Protein AF-A0A903VQ70-F1 (afdb_monomer_lite)

Radius of gyration: 20.25 Å; chains: 1; bounding box: 46×31×60 Å

Organism: Aedes aegypti (NCBI:txid7159)

Foldseek 3Di:
DLVVLLVVLLQLLLVVLVVCLVVDDQLVVLVVLLVLLVVVLVVLVPQQFFLLLCLLVVNLVSSLVNLCVLVVNDPPPDCDPVSVVVSVVSNVCSVVPDDDFDDDDDVVLNPPSLSSSLSSLLNNCVSCVVCQQDQNHPALVGHDDPVLSVLLNCLLQVLQVVLLVVLVVCCNPPNLSVSLNVLSVLSSQLSVLSNPPNDSVSSNSSSSSSSSSVNSSSPRSSVRCRSSDDDD

Secondary structure (DSSP, 8-state):
-HHHHHHHHHHHHHHHHHHHHHHS-TTHHHHHHHHHHHHHHHHHHTSPPPHHHHHHTT-HHHHHHHHHHHHT--TTS---HHHHHHHHHHHHHHHTT---------GGGG--HHHHHHHHHHHTHHHHHHHHHSTT-S-TT-PPPHHHHHHHHHHHHHHHHHHHHHHHHHHHHH-HHHHHHHHHHHHHHHHHHHHS--SHHHHHHHHHHHHHHHHHHHHHHHHHHHHHS---

pLDDT: mean 85.65, std 13.04, range [41.41, 98.44]

Structure (mmCIF, N/CA/C/O backbone):
data_AF-A0A903VQ70-F1
#
_entry.id   AF-A0A903VQ70-F1
#
loop_
_atom_site.group_PDB
_atom_site.id
_atom_site.type_symbol
_atom_site.label_atom_id
_atom_site.label_alt_id
_atom_site.label_comp_id
_atom_site.label_asym_id
_atom_site.label_entity_id
_atom_site.label_seq_id
_atom_site.pdbx_PDB_ins_code
_atom_site.Cartn_x
_atom_site.Cartn_y
_atom_site.Cartn_z
_atom_site.occupancy
_atom_site.B_iso_or_equiv
_atom_site.auth_seq_id
_atom_site.auth_comp_id
_atom_site.auth_asym_id
_atom_site.auth_atom_id
_atom_site.pdbx_PDB_model_num
ATOM 1 N N . MET A 1 1 ? 5.655 1.058 19.837 1.00 58.25 1 MET A N 1
ATOM 2 C CA . MET A 1 1 ? 5.869 -0.236 19.132 1.00 58.25 1 MET A CA 1
ATOM 3 C C . MET A 1 1 ? 5.000 -0.402 17.881 1.00 58.25 1 MET A C 1
ATOM 5 O O . MET A 1 1 ? 5.415 -1.127 16.989 1.00 58.25 1 MET A O 1
ATOM 9 N N . LEU A 1 2 ? 3.850 0.278 17.759 1.00 61.97 2 LEU A N 1
ATOM 10 C CA . LEU A 1 2 ? 2.964 0.186 16.586 1.00 61.97 2 LEU A CA 1
ATOM 11 C C . LEU A 1 2 ? 3.649 0.500 15.246 1.00 61.97 2 LEU A C 1
ATOM 13 O O . LEU A 1 2 ? 3.612 -0.301 14.316 1.00 61.97 2 LEU A O 1
ATOM 17 N N . GLY A 1 3 ? 4.352 1.637 15.182 1.00 66.62 3 GLY A N 1
ATOM 18 C CA . GLY A 1 3 ? 5.128 2.014 13.999 1.00 66.62 3 GLY A CA 1
ATOM 19 C C . GLY A 1 3 ? 6.223 0.996 13.663 1.00 66.62 3 GLY A C 1
ATOM 20 O O . GLY A 1 3 ? 6.536 0.790 12.497 1.00 66.62 3 GLY A O 1
ATOM 21 N N . SER A 1 4 ? 6.754 0.284 14.662 1.00 77.69 4 SER A N 1
ATOM 22 C CA . SER A 1 4 ? 7.770 -0.751 14.456 1.00 77.69 4 SER A CA 1
ATOM 23 C C . SER A 1 4 ? 7.212 -1.972 13.721 1.00 77.69 4 SER A C 1
ATOM 25 O O . SER A 1 4 ? 7.920 -2.534 12.897 1.00 77.69 4 SER A O 1
ATOM 27 N N . VAL A 1 5 ? 5.952 -2.366 13.947 1.00 77.81 5 VAL A N 1
ATOM 28 C CA . VAL A 1 5 ? 5.324 -3.507 13.243 1.00 77.81 5 VAL A CA 1
ATOM 29 C C . VAL A 1 5 ? 5.130 -3.207 11.761 1.00 77.81 5 VAL A C 1
ATOM 31 O O . VAL A 1 5 ? 5.430 -4.050 10.913 1.00 77.81 5 VAL A O 1
ATOM 34 N N . LEU A 1 6 ? 4.693 -1.986 11.445 1.00 83.56 6 LEU A N 1
ATOM 35 C CA . LEU A 1 6 ? 4.646 -1.484 10.074 1.00 83.56 6 LEU A CA 1
ATOM 36 C C . LEU A 1 6 ? 6.031 -1.568 9.422 1.00 83.56 6 LEU A C 1
ATOM 38 O O . LEU A 1 6 ? 6.172 -2.148 8.347 1.00 83.56 6 LEU A O 1
ATOM 42 N N . VAL A 1 7 ? 7.056 -1.043 10.095 1.00 86.62 7 VAL A N 1
ATOM 43 C CA . VAL A 1 7 ? 8.430 -1.016 9.578 1.00 86.62 7 VAL A CA 1
ATOM 44 C C . VAL A 1 7 ? 9.009 -2.425 9.416 1.00 86.62 7 VAL A C 1
ATOM 46 O O . VAL A 1 7 ? 9.661 -2.694 8.410 1.00 86.62 7 VAL A O 1
A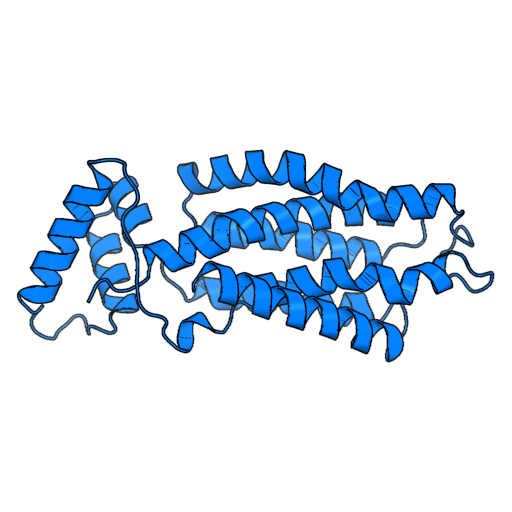TOM 49 N N . ILE A 1 8 ? 8.760 -3.347 10.348 1.00 89.50 8 ILE A N 1
ATOM 50 C CA . ILE A 1 8 ? 9.204 -4.745 10.236 1.00 89.50 8 ILE A CA 1
ATOM 51 C C . ILE A 1 8 ? 8.528 -5.414 9.038 1.00 89.50 8 ILE A C 1
ATOM 53 O O . ILE A 1 8 ? 9.220 -5.964 8.186 1.00 89.50 8 ILE A O 1
ATOM 57 N N . SER A 1 9 ? 7.199 -5.313 8.929 1.00 89.19 9 SER A N 1
ATOM 58 C CA . SER A 1 9 ? 6.435 -5.909 7.821 1.00 89.19 9 SER A CA 1
ATOM 59 C C . SER A 1 9 ? 6.896 -5.367 6.467 1.00 89.19 9 SER A C 1
ATOM 61 O O . SER A 1 9 ? 7.066 -6.124 5.513 1.00 89.19 9 SER A O 1
ATOM 63 N N . LEU A 1 10 ? 7.167 -4.061 6.402 1.00 91.75 10 LEU A N 1
ATOM 64 C CA . LEU A 1 10 ? 7.702 -3.404 5.217 1.00 91.75 10 LEU A CA 1
ATOM 65 C C . LEU A 1 10 ? 9.094 -3.932 4.852 1.00 91.75 10 LEU A C 1
ATOM 67 O O . LEU A 1 10 ? 9.323 -4.277 3.698 1.00 91.75 10 LEU A O 1
ATOM 71 N N . ASN A 1 11 ? 10.015 -4.024 5.814 1.00 93.44 11 ASN A N 1
ATOM 72 C CA . ASN A 1 11 ? 11.371 -4.520 5.566 1.00 93.44 11 ASN A CA 1
ATOM 73 C C . ASN A 1 11 ? 11.383 -5.996 5.155 1.00 93.44 11 ASN A C 1
ATOM 75 O O . ASN A 1 11 ? 12.137 -6.372 4.261 1.00 93.44 11 ASN A O 1
ATOM 79 N N . VAL A 1 12 ? 10.512 -6.820 5.745 1.00 93.69 12 VAL A N 1
ATOM 80 C CA . VAL A 1 12 ? 10.297 -8.204 5.300 1.00 93.69 12 VAL A CA 1
ATOM 81 C C . VAL A 1 12 ? 9.803 -8.226 3.853 1.00 93.69 12 VAL A C 1
ATOM 83 O O . VAL A 1 12 ? 10.320 -8.990 3.043 1.00 93.69 12 VAL A O 1
ATOM 86 N N . GLY A 1 13 ? 8.862 -7.350 3.494 1.00 94.00 13 GLY A N 1
ATOM 87 C CA . GLY A 1 13 ? 8.408 -7.188 2.114 1.00 94.00 13 GLY A CA 1
ATOM 88 C C . GLY A 1 13 ? 9.526 -6.763 1.158 1.00 94.00 13 GLY A C 1
ATOM 89 O O . GLY A 1 13 ? 9.668 -7.335 0.082 1.00 94.00 13 GLY A O 1
ATOM 90 N N . ILE A 1 14 ? 10.357 -5.796 1.551 1.00 95.62 14 ILE A N 1
ATOM 91 C CA . ILE A 1 14 ? 11.514 -5.351 0.760 1.00 95.62 14 ILE A CA 1
ATOM 92 C C . ILE A 1 14 ? 12.462 -6.528 0.517 1.00 95.62 14 ILE A C 1
ATOM 94 O O . ILE A 1 14 ? 12.818 -6.794 -0.630 1.00 95.62 14 ILE A O 1
ATOM 98 N N . LEU A 1 15 ? 12.807 -7.273 1.572 1.00 95.00 15 LEU A N 1
ATOM 99 C CA . LEU A 1 15 ? 13.642 -8.469 1.482 1.00 95.00 15 LEU A CA 1
ATOM 100 C C . LEU A 1 15 ? 13.034 -9.522 0.545 1.00 95.00 15 LEU A C 1
ATOM 102 O O . LEU A 1 15 ? 13.743 -10.072 -0.293 1.00 95.00 15 LEU A O 1
ATOM 106 N N . LEU A 1 16 ? 11.724 -9.770 0.629 1.00 93.69 16 LEU A N 1
ATOM 107 C CA . LEU A 1 16 ? 11.025 -10.663 -0.300 1.00 93.69 16 LEU A CA 1
ATOM 108 C C . LEU A 1 16 ? 11.120 -10.169 -1.749 1.00 93.69 16 LEU A C 1
ATOM 110 O O . LEU A 1 16 ? 11.334 -10.980 -2.647 1.00 93.69 16 LEU A O 1
ATOM 114 N N . GLY A 1 17 ? 11.023 -8.857 -1.979 1.00 93.06 17 GLY A N 1
ATOM 115 C CA . GLY A 1 17 ? 11.229 -8.247 -3.294 1.00 93.06 17 GLY A CA 1
ATOM 116 C C . GLY A 1 17 ? 12.621 -8.538 -3.865 1.00 93.06 17 GLY A C 1
ATOM 117 O O . GLY A 1 17 ? 12.734 -8.922 -5.028 1.00 93.06 17 GLY A O 1
ATOM 118 N N . PHE A 1 18 ? 13.666 -8.446 -3.037 1.00 93.19 18 PHE A N 1
ATOM 119 C CA . PHE A 1 18 ? 15.032 -8.821 -3.422 1.00 93.19 18 PHE A CA 1
ATOM 120 C C . PHE A 1 18 ? 15.160 -10.309 -3.750 1.00 93.19 18 PHE A C 1
ATOM 122 O O . PHE A 1 18 ? 15.669 -10.669 -4.810 1.00 93.19 18 PHE A O 1
ATOM 129 N N . VAL A 1 19 ? 14.686 -11.176 -2.852 1.00 94.25 19 VAL A N 1
ATOM 130 C CA . VAL A 1 19 ? 14.799 -12.634 -3.005 1.00 94.25 19 VAL A CA 1
ATOM 131 C C . VAL A 1 19 ? 14.08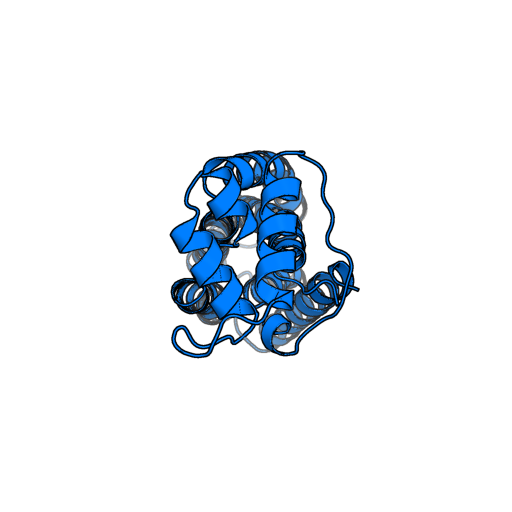0 -13.101 -4.265 1.00 94.25 19 VAL A C 1
ATOM 133 O O . VAL A 1 19 ? 14.637 -13.871 -5.047 1.00 94.25 19 VAL A O 1
ATOM 136 N N . LEU A 1 20 ? 12.860 -12.618 -4.492 1.00 92.56 20 LEU A N 1
ATOM 137 C CA . LEU A 1 20 ? 12.058 -13.020 -5.642 1.00 92.56 20 LEU A CA 1
ATOM 138 C C . LEU A 1 20 ? 12.570 -12.400 -6.936 1.00 92.56 20 LEU A C 1
ATOM 140 O O . LEU A 1 20 ? 12.571 -13.087 -7.949 1.00 92.56 20 LEU A O 1
ATOM 144 N N . GLY A 1 21 ? 13.081 -11.167 -6.903 1.00 89.75 21 GLY A N 1
ATOM 145 C CA . GLY A 1 21 ? 13.726 -10.562 -8.066 1.00 89.75 21 GLY A CA 1
ATOM 146 C C . GLY A 1 21 ? 15.021 -11.261 -8.485 1.00 89.75 21 GLY A C 1
ATOM 147 O O . GLY A 1 21 ? 15.326 -11.315 -9.669 1.00 89.75 21 GLY A O 1
ATOM 148 N N . ASN A 1 22 ? 15.754 -11.846 -7.536 1.00 90.81 22 ASN A N 1
ATOM 149 C CA . ASN A 1 22 ? 16.932 -12.661 -7.836 1.00 90.81 22 ASN A CA 1
ATOM 150 C C . ASN A 1 22 ? 16.577 -14.083 -8.304 1.00 90.81 22 ASN A C 1
ATOM 152 O O . ASN A 1 22 ? 17.321 -14.687 -9.070 1.00 90.81 22 ASN A O 1
ATOM 156 N N . SER A 1 23 ? 15.471 -14.642 -7.807 1.00 90.62 23 SER A N 1
ATOM 157 C CA . SER A 1 23 ? 15.130 -16.057 -8.025 1.00 90.62 23 SER A CA 1
ATOM 158 C C . SER A 1 23 ? 14.175 -16.290 -9.198 1.00 90.62 23 SER A C 1
ATOM 160 O O . SER A 1 23 ? 14.086 -17.411 -9.692 1.00 90.62 23 SER A O 1
ATOM 162 N N . LEU A 1 24 ? 13.428 -15.268 -9.623 1.00 93.25 24 LEU A N 1
ATOM 163 C CA . LEU A 1 24 ? 12.389 -15.365 -10.648 1.00 93.25 24 LEU A CA 1
ATOM 164 C C . LEU A 1 24 ? 12.646 -14.394 -11.803 1.00 93.25 24 LEU A C 1
ATOM 166 O O . LEU A 1 24 ? 13.301 -13.367 -11.655 1.00 93.25 24 LEU A O 1
ATOM 170 N N . SER A 1 25 ? 12.067 -14.709 -12.962 1.00 92.00 25 SER A N 1
ATOM 171 C CA . SER A 1 25 ? 12.110 -13.834 -14.135 1.00 92.00 25 SER A CA 1
ATOM 172 C C . SER A 1 25 ? 11.296 -12.551 -13.928 1.00 92.00 25 SER A C 1
ATOM 174 O O . SER A 1 25 ? 10.313 -12.536 -13.178 1.00 92.00 25 SER A O 1
ATOM 176 N N . TYR A 1 26 ? 11.667 -11.499 -14.665 1.00 91.81 26 TYR A N 1
ATOM 177 C CA . TYR A 1 26 ? 11.039 -10.175 -14.631 1.00 91.81 26 TYR A CA 1
ATOM 178 C C . TYR A 1 26 ? 9.512 -10.228 -14.741 1.00 91.81 26 TYR A C 1
ATOM 180 O O . TYR A 1 26 ? 8.826 -9.617 -13.929 1.00 91.81 26 TYR A O 1
ATOM 188 N N . PHE A 1 27 ? 8.972 -11.005 -15.686 1.00 90.81 27 PHE A N 1
ATOM 189 C CA . PHE A 1 27 ? 7.524 -11.110 -15.906 1.00 90.81 27 PHE A CA 1
ATOM 190 C C . PHE A 1 27 ? 6.808 -12.034 -14.912 1.00 90.81 27 PHE A C 1
ATOM 1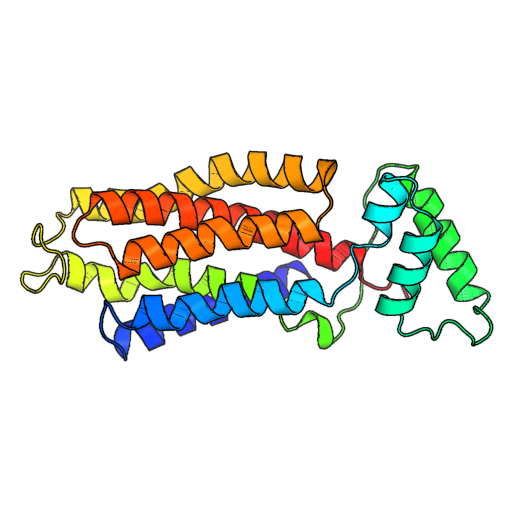92 O O . PHE A 1 27 ? 5.597 -11.936 -14.736 1.00 90.81 27 PHE A O 1
ATOM 199 N N . THR A 1 28 ? 7.531 -12.919 -14.222 1.00 92.56 28 THR A N 1
ATOM 200 C CA . THR A 1 28 ? 6.937 -13.842 -13.242 1.00 92.56 28 THR A CA 1
ATOM 201 C C . THR A 1 28 ? 6.697 -13.161 -11.897 1.00 92.56 28 THR A C 1
ATOM 203 O O . THR A 1 28 ? 5.653 -13.373 -11.280 1.00 92.56 28 THR A O 1
ATOM 206 N N . VAL A 1 29 ? 7.629 -12.314 -11.447 1.00 93.75 29 VAL A N 1
ATOM 207 C CA . VAL A 1 29 ? 7.511 -11.579 -10.176 1.00 93.75 29 VAL A CA 1
ATOM 208 C C . VAL A 1 29 ? 6.199 -10.797 -10.035 1.00 93.75 29 VAL A C 1
ATOM 210 O O . VAL A 1 29 ? 5.524 -11.000 -9.025 1.00 93.75 29 VAL A O 1
ATOM 213 N N . PRO A 1 30 ? 5.780 -9.942 -10.989 1.00 93.38 30 PRO A N 1
ATOM 214 C CA . PRO A 1 30 ? 4.560 -9.159 -10.829 1.00 93.38 30 PRO A CA 1
ATOM 215 C C . PRO A 1 30 ? 3.302 -10.035 -10.755 1.00 93.38 30 PRO A C 1
ATOM 217 O O . PRO A 1 30 ? 2.395 -9.717 -9.992 1.00 93.38 30 PRO A O 1
ATOM 220 N N . ILE A 1 31 ? 3.263 -11.174 -11.458 1.00 92.62 31 ILE A N 1
ATOM 221 C CA . ILE A 1 31 ? 2.136 -12.121 -11.401 1.00 92.62 31 ILE A CA 1
ATOM 222 C C . ILE A 1 31 ? 2.013 -12.730 -10.001 1.00 92.62 31 ILE A C 1
ATOM 224 O O . ILE A 1 31 ? 0.922 -12.770 -9.434 1.00 92.62 31 ILE A O 1
ATOM 228 N N . VAL A 1 32 ? 3.134 -13.161 -9.416 1.00 92.94 32 VAL A N 1
ATOM 229 C CA . VAL A 1 32 ? 3.165 -13.688 -8.043 1.00 92.94 32 VAL A CA 1
ATOM 230 C C . VAL A 1 32 ? 2.762 -12.603 -7.042 1.00 92.94 32 VAL A C 1
ATOM 232 O O . VAL A 1 32 ? 2.005 -12.861 -6.108 1.00 92.94 32 VAL A O 1
ATOM 235 N N . MET A 1 33 ? 3.225 -11.373 -7.252 1.00 92.31 33 MET A N 1
ATOM 236 C CA . MET A 1 33 ? 2.991 -10.265 -6.329 1.00 92.31 33 MET A CA 1
ATOM 237 C C . MET A 1 33 ? 1.577 -9.699 -6.364 1.00 92.31 33 MET A C 1
ATOM 239 O O . MET A 1 33 ? 1.116 -9.198 -5.339 1.00 92.31 33 MET A O 1
ATOM 243 N N . LEU A 1 34 ? 0.848 -9.837 -7.475 1.00 92.44 34 LEU A N 1
ATOM 244 C CA . LEU A 1 34 ? -0.575 -9.483 -7.546 1.00 92.44 34 LEU A CA 1
ATOM 245 C C . LEU A 1 34 ? -1.419 -10.240 -6.512 1.00 92.44 34 LEU A C 1
ATOM 247 O O . LEU A 1 34 ? -2.432 -9.717 -6.049 1.00 92.44 34 LEU A O 1
ATOM 251 N N . VAL A 1 35 ? -0.991 -11.435 -6.097 1.00 91.75 35 VAL A N 1
ATOM 252 C CA . VAL A 1 35 ? -1.701 -12.237 -5.093 1.00 91.75 35 VAL A CA 1
ATOM 253 C C . VAL A 1 35 ? -1.741 -11.529 -3.735 1.00 91.75 35 VAL A C 1
ATOM 255 O O . VAL A 1 35 ? -2.768 -11.573 -3.062 1.00 91.75 35 VAL A O 1
ATOM 258 N N . ALA A 1 36 ? -0.674 -10.836 -3.325 1.00 89.75 36 ALA A N 1
ATOM 259 C CA . ALA A 1 36 ? -0.585 -10.274 -1.976 1.00 89.75 36 ALA A CA 1
ATOM 260 C C . ALA A 1 36 ? -1.604 -9.140 -1.708 1.00 89.75 36 ALA A C 1
ATOM 262 O O . ALA A 1 36 ? -2.318 -9.224 -0.703 1.00 89.75 36 ALA A O 1
ATOM 263 N N . PRO A 1 37 ? -1.777 -8.123 -2.581 1.00 90.31 37 PRO A N 1
ATOM 264 C CA . PRO A 1 37 ? -2.830 -7.125 -2.401 1.00 90.31 37 PRO A CA 1
ATOM 265 C C . PRO A 1 37 ? -4.245 -7.711 -2.525 1.00 90.31 37 PRO A C 1
ATOM 267 O O . PRO A 1 37 ? -5.146 -7.251 -1.827 1.00 90.31 37 PRO A O 1
ATOM 270 N N . ILE A 1 38 ? -4.457 -8.742 -3.356 1.00 91.38 38 ILE A N 1
ATOM 271 C CA . ILE A 1 38 ? -5.758 -9.431 -3.456 1.00 91.38 38 ILE A CA 1
ATOM 272 C C . ILE A 1 38 ? -6.084 -10.139 -2.140 1.00 91.38 38 ILE A C 1
ATOM 274 O O . ILE A 1 38 ? -7.172 -9.953 -1.599 1.00 91.38 38 ILE A O 1
ATOM 278 N N . LEU A 1 39 ? -5.136 -10.905 -1.593 1.00 90.44 39 LEU A N 1
ATOM 279 C CA . LEU A 1 39 ? -5.290 -11.560 -0.293 1.00 90.44 39 LEU A CA 1
ATOM 280 C C . LEU A 1 39 ? -5.575 -10.546 0.812 1.00 90.44 39 LEU A C 1
ATOM 282 O O . LEU A 1 39 ? -6.426 -10.800 1.661 1.00 90.44 39 LEU A O 1
ATOM 286 N N . PHE A 1 40 ? -4.923 -9.382 0.776 1.00 89.69 40 PHE A N 1
ATOM 287 C CA . PHE A 1 40 ? -5.235 -8.303 1.703 1.00 89.69 40 PHE A CA 1
ATOM 288 C C . PHE A 1 40 ? -6.694 -7.844 1.574 1.00 89.69 40 PHE A C 1
ATOM 290 O O . PHE A 1 40 ? -7.405 -7.852 2.575 1.00 89.69 40 PHE A O 1
ATOM 297 N N . VAL A 1 41 ? -7.168 -7.509 0.370 1.00 88.75 41 VAL A N 1
ATOM 298 C CA . VAL A 1 41 ? -8.562 -7.074 0.152 1.00 88.75 41 VAL A CA 1
ATOM 299 C C . VAL A 1 41 ? -9.562 -8.141 0.606 1.00 88.75 41 VAL A C 1
ATOM 301 O O . VAL A 1 41 ? -10.550 -7.823 1.263 1.00 88.75 41 VAL A O 1
ATOM 304 N N . VAL A 1 42 ? -9.294 -9.416 0.317 1.00 87.38 42 VAL A N 1
ATOM 305 C CA . VAL A 1 42 ? -10.142 -10.525 0.775 1.00 87.38 42 VAL A CA 1
ATOM 306 C C . VAL A 1 42 ? -10.136 -10.615 2.300 1.00 87.38 42 VAL A C 1
ATOM 308 O O . VAL A 1 42 ? -11.196 -10.738 2.906 1.00 87.38 42 VAL A O 1
ATOM 311 N N . SER A 1 43 ? -8.969 -10.502 2.940 1.00 84.12 43 SER A N 1
ATOM 312 C CA . SER A 1 43 ? -8.854 -10.553 4.401 1.00 84.12 43 SER A CA 1
ATOM 313 C C . SER A 1 43 ? -9.598 -9.402 5.089 1.00 84.12 43 SER A C 1
ATOM 315 O O . SER A 1 43 ? -10.316 -9.624 6.065 1.00 84.12 43 SER A O 1
ATOM 317 N N . THR A 1 44 ? -9.520 -8.182 4.550 1.00 81.50 44 THR A N 1
ATOM 318 C CA . THR A 1 44 ? -10.197 -7.013 5.122 1.00 81.50 44 THR A CA 1
ATOM 319 C C . THR A 1 44 ? -11.709 -7.056 4.941 1.00 81.50 44 THR A C 1
ATOM 321 O O . THR A 1 44 ? -12.422 -6.483 5.765 1.00 81.50 44 THR A O 1
ATOM 324 N N . CYS A 1 45 ? -12.245 -7.765 3.941 1.00 81.38 45 CYS A N 1
ATOM 325 C CA . CYS A 1 45 ? -13.690 -7.989 3.827 1.00 81.38 45 CYS A CA 1
ATOM 326 C C . CYS A 1 45 ? -14.291 -8.623 5.093 1.00 81.38 45 CYS A C 1
ATOM 328 O O . CYS A 1 45 ? -15.413 -8.262 5.450 1.00 81.38 45 CYS A O 1
ATOM 330 N N . PHE A 1 46 ? -13.540 -9.470 5.805 1.00 79.38 46 PHE A N 1
ATOM 331 C CA . PHE A 1 46 ? -13.984 -10.136 7.037 1.00 79.38 46 PHE A CA 1
ATOM 332 C C . PHE A 1 46 ? -13.817 -9.294 8.312 1.00 79.38 46 PHE A C 1
ATOM 334 O O . PHE A 1 46 ? -14.398 -9.634 9.339 1.00 79.38 46 PHE A O 1
ATOM 341 N N . LEU A 1 47 ? -13.054 -8.198 8.267 1.00 80.38 47 LEU A N 1
ATOM 342 C CA . LEU A 1 47 ? -12.822 -7.330 9.426 1.00 80.38 47 LEU A CA 1
ATOM 343 C C . LEU A 1 47 ? -13.875 -6.212 9.497 1.00 80.38 47 LEU A C 1
ATOM 345 O O . LEU A 1 47 ? -14.159 -5.592 8.471 1.00 80.38 47 LEU A O 1
ATOM 349 N N . PRO A 1 48 ? -14.470 -5.901 10.660 1.00 79.44 48 PRO A N 1
ATOM 350 C CA . PRO A 1 48 ? -15.346 -4.740 10.792 1.00 79.44 48 PRO A CA 1
ATOM 351 C C . PRO A 1 48 ? -14.545 -3.427 10.731 1.00 79.44 48 PRO A C 1
ATOM 353 O O . PRO A 1 48 ? -13.355 -3.394 11.022 1.00 79.44 48 PRO A O 1
ATOM 356 N N . GLU A 1 49 ? -15.189 -2.331 10.331 1.00 84.44 49 GLU A N 1
ATOM 357 C CA . GLU A 1 49 ? -14.579 -0.990 10.411 1.00 84.44 49 GLU A CA 1
ATOM 358 C C . GLU A 1 49 ? -14.298 -0.612 11.872 1.00 84.44 49 GLU A C 1
ATOM 360 O O . GLU A 1 49 ? -15.016 -1.072 12.752 1.00 84.44 49 GLU A O 1
ATOM 365 N N . THR A 1 50 ? -13.301 0.235 12.141 1.00 84.81 50 THR A N 1
ATOM 366 C CA . THR A 1 50 ? -12.935 0.587 13.522 1.00 84.81 50 THR A CA 1
ATOM 367 C C . THR A 1 50 ? -14.119 1.200 14.290 1.00 84.81 50 THR A C 1
ATOM 369 O O . THR A 1 50 ? -14.909 1.977 13.729 1.00 84.81 50 THR A O 1
ATOM 372 N N . PRO A 1 51 ? -14.272 0.889 15.592 1.00 84.44 51 PRO A N 1
ATOM 373 C CA . PRO A 1 51 ? -15.407 1.376 16.371 1.00 84.44 51 PRO A CA 1
ATOM 374 C C . PRO A 1 51 ? -15.394 2.910 16.480 1.00 84.44 51 PRO A C 1
ATOM 376 O O . PRO A 1 51 ? -16.449 3.541 16.420 1.00 84.44 51 PRO A O 1
ATOM 379 N N . TYR A 1 52 ? -14.207 3.525 16.515 1.00 84.06 52 TYR A N 1
ATOM 380 C CA . TYR A 1 52 ? -14.041 4.977 16.474 1.00 84.06 52 TYR A CA 1
ATOM 381 C C . TYR A 1 52 ? -14.614 5.605 15.188 1.00 84.06 52 TYR A C 1
ATOM 383 O O . TYR A 1 52 ? -15.390 6.561 15.263 1.00 84.06 52 TYR A O 1
ATOM 391 N N . CYS A 1 53 ? -14.307 5.052 14.003 1.00 82.38 53 CYS A N 1
ATOM 392 C CA . CYS A 1 53 ? -14.891 5.523 12.737 1.00 82.38 53 CYS A CA 1
ATOM 393 C C . CYS A 1 53 ? -16.418 5.471 12.759 1.00 82.38 53 CYS A C 1
ATOM 395 O O . CYS A 1 53 ? -17.092 6.398 12.307 1.00 82.38 53 CYS A O 1
ATOM 397 N N . LEU A 1 54 ? -16.968 4.369 13.269 1.00 86.56 54 LEU A N 1
ATOM 398 C CA . LEU A 1 54 ? -18.407 4.145 13.314 1.00 86.56 54 LEU A CA 1
ATOM 399 C C . LEU A 1 54 ? -19.098 5.132 14.263 1.00 86.56 54 LEU A C 1
ATOM 401 O O . LEU A 1 54 ? -20.163 5.648 13.919 1.00 86.56 54 LEU A O 1
ATOM 405 N N . LEU A 1 55 ? -18.475 5.470 15.396 1.00 87.50 55 LEU A N 1
ATOM 406 C CA . LEU A 1 55 ? -18.958 6.521 16.295 1.00 87.50 55 LEU A CA 1
ATOM 407 C C . LEU A 1 55 ? -18.929 7.907 15.642 1.00 87.50 55 LEU A C 1
ATOM 409 O O . LEU A 1 55 ? -19.931 8.618 15.708 1.00 87.50 55 LEU A O 1
ATOM 413 N N . LYS A 1 56 ? -17.843 8.265 14.940 1.00 83.44 56 LYS A N 1
ATOM 414 C CA . LYS A 1 56 ? -17.742 9.531 14.182 1.00 83.44 56 LYS A CA 1
ATOM 415 C C . LYS A 1 56 ? -18.830 9.642 13.103 1.00 83.44 56 LYS A C 1
ATOM 417 O O . LYS A 1 56 ? -19.298 10.734 12.799 1.00 83.44 56 LYS A O 1
ATOM 422 N N . GLN A 1 57 ? -19.276 8.508 12.560 1.00 85.94 57 GLN A N 1
ATOM 423 C CA . GLN A 1 57 ? -20.391 8.409 11.609 1.00 85.94 57 GLN A CA 1
ATOM 424 C C . GLN A 1 57 ? -21.778 8.291 12.274 1.00 85.94 57 GLN A C 1
ATOM 426 O O . GLN A 1 57 ? -22.763 8.037 11.580 1.00 85.94 57 GLN A O 1
ATOM 431 N N . ASN A 1 58 ? -21.877 8.446 13.598 1.00 85.56 58 ASN A N 1
ATOM 432 C CA . ASN A 1 58 ? -23.106 8.309 14.388 1.00 85.56 58 ASN A CA 1
ATOM 433 C C . ASN A 1 58 ? -23.781 6.918 14.284 1.00 85.56 58 ASN A C 1
ATOM 435 O O . ASN A 1 58 ? -24.996 6.781 14.418 1.00 85.56 58 ASN A O 1
ATOM 439 N N . ARG A 1 59 ? -22.999 5.858 14.032 1.00 88.06 59 ARG A N 1
ATOM 440 C CA . ARG A 1 59 ? -23.456 4.460 13.902 1.00 88.06 59 ARG A CA 1
ATOM 441 C C . ARG A 1 59 ? -23.169 3.667 15.180 1.00 88.06 59 ARG A C 1
ATOM 443 O O . ARG A 1 59 ? -22.353 2.747 15.175 1.00 88.06 59 ARG A O 1
ATOM 450 N N . ILE A 1 60 ? -23.850 4.026 16.267 1.00 88.56 60 ILE A N 1
ATOM 451 C CA . ILE A 1 60 ? -23.553 3.543 17.629 1.00 88.56 60 ILE A CA 1
ATOM 452 C C . ILE A 1 60 ? -23.629 2.013 17.756 1.00 88.56 60 ILE A C 1
ATOM 454 O O . ILE A 1 60 ? -22.688 1.400 18.246 1.00 88.56 60 ILE A O 1
ATOM 458 N N . GLU A 1 61 ? -24.698 1.382 17.264 1.00 88.62 61 GLU A N 1
ATOM 459 C CA . GLU A 1 61 ? -24.875 -0.078 17.372 1.00 88.62 61 GLU A CA 1
ATOM 460 C C . GLU A 1 61 ? -23.765 -0.856 16.652 1.00 88.62 61 GLU A C 1
ATOM 462 O O . GLU A 1 61 ? -23.223 -1.827 17.174 1.00 88.62 61 GLU A O 1
ATOM 467 N N . LYS A 1 62 ? -23.371 -0.399 15.456 1.00 87.44 62 LYS A N 1
ATOM 468 C CA . LYS A 1 62 ? -22.280 -1.023 14.695 1.00 87.44 62 LYS A CA 1
ATOM 469 C C . LYS A 1 62 ? -20.931 -0.812 15.370 1.00 87.44 62 LYS A C 1
ATOM 471 O O . LYS A 1 62 ? -20.098 -1.711 15.320 1.00 87.44 62 LYS A O 1
ATOM 476 N N . ALA A 1 63 ? -20.713 0.357 15.975 1.00 86.56 63 ALA A N 1
ATOM 477 C CA . ALA A 1 63 ? -19.500 0.629 16.735 1.00 86.56 63 ALA A CA 1
ATOM 478 C C . ALA A 1 63 ? -19.372 -0.324 17.928 1.00 86.56 63 ALA A C 1
ATOM 480 O O . ALA A 1 63 ? -18.299 -0.878 18.149 1.00 86.56 63 ALA A O 1
ATOM 481 N N . GLU A 1 64 ? -20.471 -0.564 18.646 1.00 87.31 64 GLU A N 1
ATOM 482 C CA . GLU A 1 64 ? -20.494 -1.506 19.763 1.00 87.31 64 GLU A CA 1
ATOM 483 C C . GLU A 1 64 ? -20.177 -2.931 19.291 1.00 87.31 64 GLU A C 1
ATOM 485 O O . GLU A 1 64 ? -19.253 -3.549 19.813 1.00 87.31 64 GLU A O 1
ATOM 490 N N . LEU A 1 65 ? -20.855 -3.420 18.245 1.00 85.50 65 LEU A N 1
ATOM 491 C CA . LEU A 1 65 ? -20.587 -4.742 17.659 1.00 85.50 65 LEU A CA 1
ATOM 492 C C . LEU A 1 65 ? -19.143 -4.885 17.165 1.00 85.50 65 LEU A C 1
ATOM 494 O O . LEU A 1 65 ? -18.526 -5.935 17.337 1.00 85.50 65 LEU A O 1
ATOM 498 N N . SER A 1 66 ? -18.590 -3.833 16.560 1.00 85.19 66 SER A N 1
ATOM 499 C CA . SER A 1 66 ? -17.196 -3.841 16.132 1.00 85.19 66 SER A CA 1
ATOM 500 C C . SER A 1 66 ? -16.237 -3.917 17.313 1.00 85.19 66 SER A C 1
ATOM 502 O O . SER A 1 66 ? -15.252 -4.647 17.229 1.00 85.19 66 SER A O 1
ATOM 504 N N . LEU A 1 67 ? -16.489 -3.172 18.393 1.00 83.69 67 LEU A N 1
ATOM 505 C CA . LEU A 1 67 ? -15.661 -3.242 19.592 1.00 83.69 67 LEU A CA 1
ATOM 506 C C . LEU A 1 67 ? -15.746 -4.645 20.203 1.00 83.69 67 LEU A C 1
ATOM 508 O O . LEU A 1 67 ? -14.718 -5.239 20.502 1.00 83.69 67 LEU A O 1
ATOM 512 N N . MET A 1 68 ? -16.946 -5.226 20.286 1.00 81.31 68 MET A N 1
ATOM 513 C CA . MET A 1 68 ? -17.143 -6.605 20.751 1.00 81.31 68 MET A CA 1
ATOM 514 C C . MET A 1 68 ? -16.334 -7.612 19.926 1.00 81.31 68 MET A C 1
ATOM 516 O O . MET A 1 68 ? -15.664 -8.464 20.503 1.00 81.31 68 MET A O 1
ATOM 520 N N . PHE A 1 69 ? -16.319 -7.475 18.595 1.00 83.19 69 PHE A N 1
ATOM 521 C CA . PHE A 1 69 ? -15.501 -8.313 17.714 1.00 83.19 69 PHE A CA 1
ATOM 522 C C . PHE A 1 69 ? -14.001 -8.200 18.028 1.00 83.19 69 PHE A C 1
ATOM 524 O O . PHE A 1 69 ? -13.333 -9.220 18.193 1.00 83.19 69 PHE A O 1
ATOM 531 N N . TYR A 1 70 ? -13.470 -6.977 18.151 1.00 77.62 70 TYR A N 1
ATOM 532 C CA . TYR A 1 70 ? -12.045 -6.755 18.436 1.00 77.62 70 TYR A CA 1
ATOM 533 C C . TYR A 1 70 ? -11.629 -7.207 19.839 1.00 77.62 70 TYR A C 1
ATOM 535 O O . TYR A 1 70 ? -10.496 -7.646 20.026 1.00 77.62 70 TYR A O 1
ATOM 543 N N . ARG A 1 71 ? -12.547 -7.149 20.809 1.00 78.50 71 ARG A N 1
ATOM 544 C CA . ARG A 1 71 ? -12.339 -7.617 22.189 1.00 78.50 71 ARG A CA 1
ATOM 545 C C . ARG A 1 71 ? -12.645 -9.109 22.377 1.00 78.50 71 ARG A C 1
ATOM 547 O O . ARG A 1 71 ? -12.386 -9.652 23.446 1.00 78.50 71 ARG A O 1
ATOM 554 N N . GLY A 1 72 ? -13.186 -9.783 21.357 1.00 75.81 72 GLY A N 1
ATOM 555 C CA . GLY A 1 72 ? -13.590 -11.190 21.435 1.00 75.81 72 GLY A CA 1
ATOM 556 C C . GLY A 1 72 ? -14.743 -11.445 22.413 1.00 75.81 72 GLY A C 1
ATOM 557 O O . GLY A 1 72 ? -14.775 -12.492 23.053 1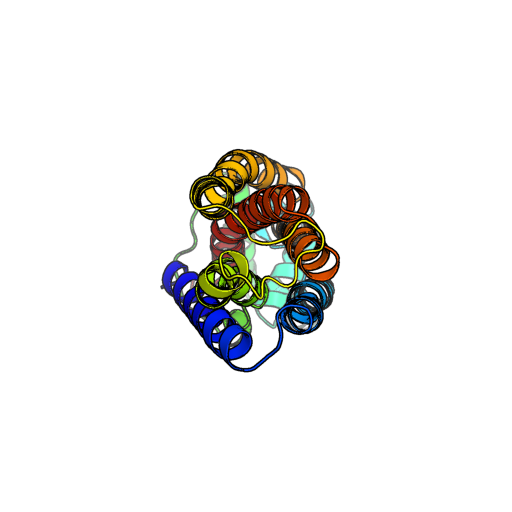.00 75.81 72 GLY A O 1
ATOM 558 N N . VAL A 1 73 ? -15.657 -10.482 22.565 1.00 75.44 73 VAL A N 1
ATOM 559 C CA . VAL A 1 73 ? -16.827 -10.581 23.449 1.00 75.44 73 VAL A CA 1
ATOM 560 C C . VAL A 1 73 ? -18.021 -11.107 22.655 1.00 75.44 73 VAL A C 1
ATOM 562 O O . VAL A 1 73 ? -18.504 -10.443 21.737 1.00 75.44 73 VAL A O 1
ATOM 565 N N . ASP A 1 74 ? -18.533 -12.279 23.028 1.00 70.31 74 ASP A N 1
ATOM 566 C CA . ASP A 1 74 ? -19.710 -12.862 22.384 1.00 70.31 74 ASP A CA 1
ATOM 567 C C . ASP A 1 74 ? -20.996 -12.110 22.759 1.00 70.31 74 ASP A C 1
ATOM 569 O O . ASP A 1 74 ? -21.292 -11.887 23.934 1.00 70.31 74 ASP A O 1
ATOM 573 N N . GLY A 1 75 ? -21.800 -11.779 21.738 1.00 56.41 75 GLY A N 1
ATOM 574 C CA . GLY A 1 75 ? -23.033 -10.971 21.783 1.00 56.41 75 GLY A CA 1
ATOM 575 C C . GLY A 1 75 ? -24.063 -11.300 22.870 1.00 56.41 75 GLY A C 1
ATOM 576 O O . GLY A 1 75 ? -24.890 -10.453 23.203 1.00 56.41 75 GLY A O 1
ATOM 577 N N . HIS A 1 76 ? -24.019 -12.517 23.414 1.00 56.59 76 HIS A N 1
ATOM 578 C CA . HIS A 1 76 ? -24.991 -13.045 24.370 1.00 56.59 76 HIS A CA 1
ATOM 579 C C . HIS A 1 76 ? -24.499 -13.105 25.820 1.00 56.59 76 HIS A C 1
ATOM 581 O O . HIS A 1 76 ? -25.335 -13.165 26.723 1.00 56.59 76 HIS A O 1
ATOM 587 N N . PHE A 1 77 ? -23.186 -13.078 26.073 1.00 55.41 77 PHE A N 1
ATOM 588 C CA . PHE A 1 77 ? -22.680 -13.056 27.444 1.00 55.41 77 PHE A CA 1
ATOM 589 C C . PHE A 1 77 ? -22.753 -11.631 27.996 1.00 55.41 77 PHE A C 1
ATOM 591 O O . PHE A 1 77 ? -22.468 -10.653 27.310 1.00 55.41 77 PHE A O 1
ATOM 598 N N . GLN A 1 78 ? -23.212 -11.527 29.241 1.00 56.44 78 GLN A N 1
ATOM 599 C CA . GLN A 1 78 ? -23.412 -10.292 29.994 1.00 56.44 78 GLN A CA 1
ATOM 600 C C . GLN A 1 78 ? -22.255 -9.308 29.748 1.00 56.44 78 GLN A C 1
ATOM 602 O O . GLN A 1 78 ? -21.133 -9.563 30.176 1.00 56.44 78 GLN A O 1
ATOM 607 N N . LYS A 1 79 ? -22.522 -8.199 29.036 1.00 70.12 79 LYS A N 1
ATOM 608 C CA . LYS A 1 79 ? -21.542 -7.121 28.822 1.00 70.12 79 LYS A CA 1
ATOM 609 C C . LYS A 1 79 ? -20.998 -6.692 30.185 1.00 70.12 79 LYS A C 1
ATOM 611 O O . LYS A 1 79 ? -21.748 -6.073 30.946 1.00 70.12 79 LYS A O 1
ATOM 616 N N . THR A 1 80 ? -19.743 -7.037 30.477 1.00 77.38 80 THR A N 1
ATOM 617 C CA . THR A 1 80 ? -19.053 -6.678 31.721 1.00 77.38 80 THR A CA 1
ATOM 618 C C . THR A 1 80 ? -19.123 -5.167 31.925 1.00 77.38 80 THR A C 1
ATOM 620 O O . THR A 1 80 ? -19.080 -4.404 30.955 1.00 77.38 80 THR A O 1
ATOM 623 N N . ASP A 1 81 ? -19.204 -4.717 33.176 1.00 80.19 81 ASP A N 1
ATOM 624 C CA . ASP A 1 81 ? -19.195 -3.283 33.491 1.00 80.19 81 ASP A CA 1
ATOM 625 C C . ASP A 1 81 ? -17.966 -2.571 32.908 1.00 80.19 81 ASP A C 1
ATOM 627 O O . ASP A 1 81 ? -18.059 -1.418 32.489 1.00 80.19 81 ASP A O 1
ATOM 631 N N . ASP A 1 82 ? -16.840 -3.277 32.802 1.00 80.38 82 ASP A N 1
ATOM 632 C CA . ASP A 1 82 ? -15.604 -2.767 32.209 1.00 80.38 82 ASP A CA 1
ATOM 633 C C . ASP A 1 82 ? -15.751 -2.476 30.710 1.00 80.38 82 ASP A C 1
ATOM 635 O O . ASP A 1 82 ? -15.389 -1.389 30.265 1.00 80.38 82 ASP A O 1
ATOM 639 N N . PHE A 1 83 ? -16.395 -3.368 29.945 1.00 83.94 83 PHE A N 1
ATOM 640 C CA . PHE A 1 83 ? -16.683 -3.130 28.524 1.00 83.94 83 PHE A CA 1
ATOM 641 C C . PHE A 1 83 ? -17.600 -1.914 28.333 1.00 83.94 83 PHE A C 1
ATOM 643 O O . PHE A 1 83 ? -17.389 -1.092 27.443 1.00 83.94 83 PHE A O 1
ATOM 650 N N . ARG A 1 84 ? -18.627 -1.769 29.182 1.00 83.75 84 ARG A N 1
ATOM 651 C CA . ARG A 1 84 ? -19.553 -0.624 29.112 1.00 83.75 84 ARG A CA 1
ATOM 652 C C . ARG A 1 84 ? -18.830 0.693 29.386 1.00 83.75 84 ARG A C 1
ATOM 654 O O . ARG A 1 84 ? -19.083 1.677 28.694 1.00 83.75 84 ARG A O 1
ATOM 661 N N . LYS A 1 85 ? -17.932 0.711 30.376 1.00 84.62 85 LYS A N 1
ATOM 662 C CA . LYS A 1 85 ? -17.091 1.876 30.683 1.00 84.62 85 LYS A CA 1
ATOM 663 C C . LYS A 1 85 ? -16.160 2.212 29.519 1.00 84.62 85 LYS A C 1
ATOM 665 O O . LYS A 1 85 ? -16.097 3.380 29.144 1.00 84.62 85 LYS A O 1
ATOM 670 N N . GLU A 1 86 ? -15.507 1.212 28.926 1.00 83.69 86 GLU A N 1
ATOM 671 C CA . GLU A 1 86 ? -14.638 1.386 27.755 1.00 83.69 86 GLU A CA 1
ATOM 672 C C . GLU A 1 86 ? -15.414 1.979 26.572 1.00 83.69 86 GLU A C 1
ATOM 674 O O . GLU A 1 86 ? -14.997 2.982 25.995 1.00 83.69 86 GLU A O 1
ATOM 679 N N . PHE A 1 87 ? -16.585 1.426 26.243 1.00 85.69 87 PHE A N 1
ATOM 680 C CA . PHE A 1 87 ? -17.399 1.922 25.134 1.00 85.69 87 PHE A CA 1
ATOM 681 C C . PHE A 1 87 ? -17.899 3.359 25.361 1.00 85.69 87 PHE A C 1
ATOM 683 O O . PHE A 1 87 ? -1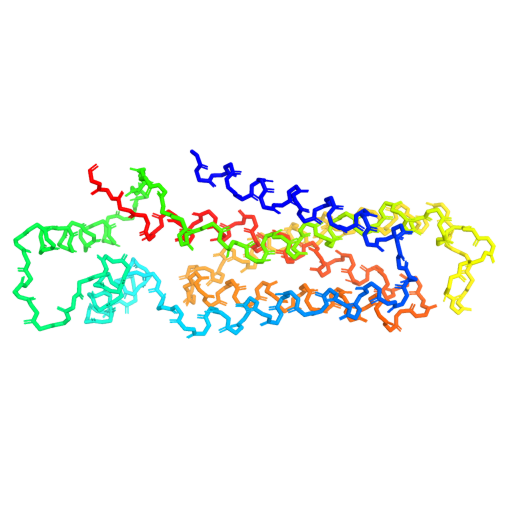7.874 4.179 24.442 1.00 85.69 87 PHE A O 1
ATOM 690 N N . GLU A 1 88 ? -18.305 3.711 26.585 1.00 86.88 88 GLU A N 1
ATOM 691 C CA . GLU A 1 88 ? -18.682 5.090 26.922 1.00 86.88 88 GLU A CA 1
ATOM 692 C C . GLU A 1 88 ? -17.485 6.052 26.888 1.00 86.88 88 GLU A C 1
ATOM 694 O O . GLU A 1 88 ? -17.625 7.208 26.478 1.00 86.88 88 GLU A O 1
ATOM 699 N N . GLN A 1 89 ? -16.291 5.592 27.266 1.00 84.75 89 GLN A N 1
ATOM 700 C CA . GLN A 1 89 ? -15.061 6.365 27.113 1.00 84.75 89 GLN A CA 1
ATOM 701 C C . GLN A 1 89 ? -14.738 6.587 25.632 1.00 84.75 89 GLN A C 1
ATOM 703 O O . GLN A 1 89 ? -14.558 7.734 25.228 1.00 84.75 89 GLN A O 1
ATOM 708 N N . LEU A 1 90 ? -14.783 5.540 24.803 1.00 82.12 90 LEU A N 1
ATOM 709 C CA . LEU A 1 90 ? -14.623 5.617 23.346 1.00 82.12 90 LEU A CA 1
ATOM 710 C C . LEU A 1 90 ? -15.613 6.621 22.726 1.00 82.12 90 LEU A C 1
ATOM 712 O O . LEU A 1 90 ? -15.237 7.450 21.896 1.00 82.12 90 LEU A O 1
ATOM 716 N N . LYS A 1 91 ? -16.873 6.609 23.174 1.00 84.31 91 LYS A N 1
ATOM 717 C CA . LYS A 1 91 ? -17.909 7.558 22.747 1.00 84.31 91 LYS A CA 1
ATOM 718 C C . LYS A 1 91 ? -17.550 8.996 23.108 1.00 84.31 91 LYS A C 1
ATOM 720 O O . LYS A 1 91 ? -17.614 9.863 22.240 1.00 84.31 91 LYS A O 1
ATOM 725 N N . LYS A 1 92 ? -17.105 9.260 24.339 1.00 83.31 92 LYS A N 1
ATOM 726 C CA . LYS A 1 92 ? -16.621 10.593 24.745 1.00 83.31 92 LYS A CA 1
ATOM 727 C C . LYS A 1 92 ? -15.412 11.039 23.919 1.00 83.31 92 LYS A C 1
ATOM 729 O O . LYS A 1 92 ? -15.385 12.178 23.463 1.00 83.31 92 LYS A O 1
ATOM 734 N N . LEU A 1 93 ? -14.459 10.141 23.674 1.00 77.44 93 LEU A N 1
ATOM 735 C CA . LEU A 1 93 ? -13.259 10.400 22.871 1.00 77.44 93 LEU A CA 1
ATOM 736 C C . LEU A 1 93 ? -13.587 10.698 21.403 1.00 77.44 93 LEU A C 1
ATOM 738 O O . LEU A 1 93 ? -12.977 11.569 20.794 1.00 77.44 93 LEU A O 1
ATOM 742 N N . SER A 1 94 ? -14.596 10.037 20.836 1.00 75.12 94 SER A N 1
ATOM 743 C CA . SER A 1 94 ? -15.056 10.334 19.474 1.00 75.12 94 SER A CA 1
ATOM 744 C C . SER A 1 94 ? -15.684 11.731 19.330 1.00 75.12 94 SER A C 1
ATOM 746 O O . SER A 1 94 ? -15.679 12.293 18.238 1.00 75.12 94 SER A O 1
ATOM 748 N N . LEU A 1 95 ? -16.200 12.306 20.426 1.00 74.06 95 LEU A N 1
ATOM 749 C CA . LEU A 1 95 ? -16.821 13.637 20.461 1.00 74.06 95 LEU A CA 1
ATOM 750 C C . LEU A 1 95 ? -15.803 14.754 20.733 1.00 74.06 95 LEU A C 1
ATOM 752 O O . LEU A 1 95 ? -15.968 15.879 20.265 1.00 74.06 95 LEU A O 1
ATOM 756 N N . VAL A 1 96 ? -14.751 14.445 21.490 1.00 70.44 96 VAL A N 1
ATOM 757 C CA . VAL A 1 96 ? -13.653 15.355 21.820 1.00 70.44 96 VAL A CA 1
ATOM 758 C C . VAL A 1 96 ? -12.485 14.979 20.921 1.00 70.44 96 VAL A C 1
ATOM 760 O O . VAL A 1 96 ? -11.637 14.200 21.326 1.00 70.44 96 VAL A O 1
ATOM 763 N N . ALA A 1 97 ? -12.479 15.469 19.680 1.00 58.81 97 ALA A N 1
ATOM 764 C CA . ALA A 1 97 ? -11.463 15.160 18.671 1.00 58.81 97 ALA A CA 1
ATOM 765 C C . ALA A 1 97 ? -10.027 15.342 19.204 1.00 58.81 97 ALA A C 1
ATOM 767 O O . ALA A 1 97 ? -9.460 16.434 19.153 1.00 58.81 97 ALA A O 1
ATOM 768 N N . LYS A 1 98 ? -9.448 14.273 19.749 1.00 45.88 98 LYS A N 1
ATOM 769 C CA . LYS A 1 98 ? -8.049 14.186 20.146 1.00 45.88 98 LYS A CA 1
ATOM 770 C C . LYS A 1 98 ? -7.696 12.717 20.304 1.00 45.88 98 LYS A C 1
ATOM 772 O O . LYS A 1 98 ? -8.361 12.032 21.073 1.00 45.88 98 LYS A O 1
ATOM 777 N N . ASP A 1 99 ? -6.696 12.269 19.550 1.00 59.03 99 ASP A N 1
ATOM 778 C CA . ASP A 1 99 ? -6.166 10.902 19.580 1.00 59.03 99 ASP A CA 1
ATOM 779 C C . ASP A 1 99 ? -5.865 10.442 21.007 1.00 59.03 99 ASP A C 1
ATOM 781 O O . ASP A 1 99 ? -5.159 11.154 21.735 1.00 59.03 99 ASP A O 1
ATOM 785 N N . PRO A 1 100 ? -6.348 9.254 21.407 1.00 52.06 100 PRO A N 1
ATOM 786 C CA . PRO A 1 100 ? -5.777 8.626 22.588 1.00 52.06 100 PRO A CA 1
ATOM 787 C C . PRO A 1 100 ? -5.881 7.104 22.495 1.00 52.06 100 PRO A C 1
ATOM 789 O O . PRO A 1 100 ? -6.872 6.543 22.938 1.00 52.06 100 PRO A O 1
ATOM 792 N N . PHE A 1 101 ? -4.875 6.448 21.924 1.00 50.06 101 PHE A N 1
ATOM 793 C CA . PHE A 1 101 ? -4.677 5.014 22.132 1.00 50.06 101 PHE A CA 1
ATOM 794 C C . PHE A 1 101 ? -3.175 4.727 22.133 1.00 50.06 101 PHE A C 1
ATOM 796 O O . PHE A 1 101 ? -2.526 4.680 21.085 1.00 50.06 101 PHE A O 1
ATOM 803 N N . GLU A 1 102 ? -2.608 4.573 23.327 1.00 49.44 102 GLU A N 1
ATOM 804 C CA . GLU A 1 102 ? -1.323 3.908 23.526 1.00 49.44 102 GLU A CA 1
ATOM 805 C C . GLU A 1 102 ? -1.610 2.588 24.241 1.00 49.44 102 GLU A C 1
ATOM 807 O O . GLU A 1 102 ? -2.073 2.634 25.369 1.00 49.44 102 GLU A O 1
ATOM 812 N N . HIS A 1 103 ? -1.293 1.448 23.601 1.00 51.53 103 HIS A N 1
ATOM 813 C CA . HIS A 1 103 ? -0.843 0.164 24.184 1.00 51.53 103 HIS A CA 1
ATOM 814 C C . HIS A 1 103 ? -1.267 -1.079 23.354 1.00 51.53 103 HIS A C 1
ATOM 816 O O . HIS A 1 103 ? -1.249 -1.017 22.131 1.00 51.53 103 HIS A O 1
ATOM 822 N N . LYS A 1 104 ? -1.351 -2.267 23.974 1.00 41.41 104 LYS A N 1
ATOM 823 C CA . LYS A 1 104 ? -0.527 -3.476 23.701 1.00 41.41 104 LYS A CA 1
ATOM 824 C C . LYS A 1 104 ? -0.956 -4.340 22.492 1.00 41.41 104 LYS A C 1
ATOM 826 O O . LYS A 1 104 ? -2.131 -4.575 22.257 1.00 41.41 104 LYS A O 1
ATOM 831 N N . LEU A 1 105 ? 0.053 -4.883 21.794 1.00 46.75 105 LEU A N 1
ATOM 832 C CA . LEU A 1 105 ? -0.041 -5.701 20.569 1.00 46.75 105 LEU A CA 1
ATOM 833 C C . LEU A 1 105 ? -0.640 -7.099 20.789 1.00 46.75 105 LEU A C 1
ATOM 835 O O . LEU A 1 105 ? -0.230 -7.805 21.714 1.00 46.75 105 LEU A O 1
ATOM 839 N N . ASN A 1 106 ? -1.486 -7.548 19.857 1.00 52.12 106 ASN A N 1
ATOM 840 C CA . ASN A 1 106 ? -1.950 -8.929 19.756 1.00 52.12 106 ASN A CA 1
ATOM 841 C C . ASN A 1 106 ? -1.380 -9.610 18.489 1.00 52.12 106 ASN A C 1
ATOM 843 O O . ASN A 1 106 ? -1.146 -8.971 17.468 1.00 52.12 106 ASN A O 1
ATOM 847 N N . TRP A 1 107 ? -1.159 -10.929 18.505 1.00 45.34 107 TRP A N 1
ATOM 848 C CA . TRP A 1 107 ? -0.561 -11.666 17.366 1.00 45.34 107 TRP A CA 1
ATOM 849 C C . TRP A 1 107 ? -1.426 -11.659 16.100 1.00 45.34 107 TRP A C 1
ATOM 851 O O . TRP A 1 107 ? -0.947 -11.923 15.000 1.00 45.34 107 TRP A O 1
ATOM 861 N N . ARG A 1 108 ? -2.712 -11.340 16.246 1.00 52.03 108 ARG A N 1
ATOM 862 C CA . ARG A 1 108 ? -3.637 -11.154 15.125 1.00 52.03 108 ARG A CA 1
ATOM 863 C C . ARG A 1 108 ? -3.379 -9.840 14.371 1.00 52.03 108 ARG A C 1
ATOM 865 O O . ARG A 1 108 ? -3.683 -9.774 13.186 1.00 52.03 108 ARG A O 1
ATOM 872 N N . ASP A 1 109 ? -2.702 -8.875 14.999 1.00 55.72 109 ASP A N 1
ATOM 873 C CA . ASP A 1 109 ? -2.244 -7.619 14.379 1.00 55.72 109 ASP A CA 1
ATOM 874 C C . ASP A 1 109 ? -0.958 -7.813 13.547 1.00 55.72 109 ASP A C 1
ATOM 876 O O . ASP A 1 109 ? -0.507 -6.907 12.845 1.00 55.72 109 ASP A O 1
ATOM 880 N N . PHE A 1 110 ? -0.349 -9.006 13.619 1.00 49.78 110 PHE A N 1
ATOM 881 C CA . PHE A 1 110 ? 0.942 -9.340 13.008 1.00 49.78 110 PHE A CA 1
ATOM 882 C C . PHE A 1 110 ? 0.850 -9.656 11.500 1.00 49.78 110 PHE A C 1
ATOM 884 O O . PHE A 1 110 ? 1.872 -9.705 10.818 1.00 49.78 110 PHE A O 1
ATOM 891 N N . PHE A 1 111 ? -0.356 -9.815 10.939 1.00 57.12 111 PHE A N 1
ATOM 892 C CA . PHE A 1 111 ? -0.573 -10.022 9.499 1.00 57.12 111 PHE A CA 1
ATOM 893 C C . PHE A 1 111 ? -0.903 -8.714 8.778 1.00 57.12 111 PHE A C 1
ATOM 895 O O . PHE A 1 111 ? -1.983 -8.518 8.224 1.00 57.12 111 PHE A O 1
ATOM 902 N N . ASN A 1 112 ? 0.072 -7.812 8.732 1.00 78.94 112 ASN A N 1
ATOM 903 C CA . ASN A 1 112 ? -0.023 -6.600 7.930 1.00 78.94 112 ASN A CA 1
ATOM 904 C C . ASN A 1 112 ? 0.374 -6.875 6.466 1.00 78.94 112 ASN A C 1
ATOM 906 O O . ASN A 1 112 ? 1.410 -6.425 5.964 1.00 78.94 112 ASN A O 1
ATOM 910 N N . ILE A 1 113 ? -0.463 -7.672 5.793 1.00 86.00 113 ILE A N 1
ATOM 911 C CA . ILE A 1 113 ? -0.238 -8.169 4.426 1.00 86.00 113 ILE A CA 1
ATOM 912 C C . ILE A 1 113 ? -0.022 -7.007 3.450 1.00 86.00 113 ILE A C 1
ATOM 914 O O . ILE A 1 113 ? 0.842 -7.098 2.581 1.00 86.00 113 ILE A O 1
ATOM 918 N N . ILE A 1 114 ? -0.746 -5.893 3.613 1.00 89.62 114 ILE A N 1
ATOM 919 C CA . ILE A 1 114 ? -0.601 -4.737 2.721 1.00 89.62 114 ILE A CA 1
ATOM 920 C C . ILE A 1 114 ? 0.753 -4.040 2.877 1.00 89.62 114 ILE A C 1
ATOM 922 O O . ILE A 1 114 ? 1.332 -3.630 1.875 1.00 89.62 114 ILE A O 1
ATOM 926 N N . SER A 1 115 ? 1.317 -3.944 4.086 1.00 92.06 115 SER A N 1
ATOM 927 C CA . SER A 1 115 ? 2.661 -3.376 4.254 1.00 92.06 115 SER A CA 1
ATOM 928 C C . SER A 1 115 ? 3.758 -4.289 3.735 1.00 92.06 115 SER A C 1
ATOM 930 O O . SER A 1 115 ? 4.728 -3.791 3.169 1.00 92.06 115 SER A O 1
ATOM 932 N N . LEU A 1 116 ? 3.594 -5.607 3.853 1.00 92.00 116 LEU A N 1
ATOM 933 C CA . LEU A 1 116 ? 4.492 -6.557 3.201 1.00 92.00 116 LEU A CA 1
ATOM 934 C C . LEU A 1 116 ? 4.405 -6.416 1.674 1.00 92.00 116 LEU A C 1
ATOM 936 O O . LEU A 1 116 ? 5.431 -6.258 1.012 1.00 92.00 116 LEU A O 1
ATOM 940 N N . ALA A 1 117 ? 3.192 -6.374 1.118 1.00 93.38 117 ALA A N 1
ATOM 941 C CA . ALA A 1 117 ? 2.971 -6.160 -0.310 1.00 93.38 117 ALA A CA 1
ATOM 942 C C . ALA A 1 117 ? 3.577 -4.824 -0.784 1.00 93.38 117 ALA A C 1
ATOM 944 O O . ALA A 1 117 ? 4.254 -4.775 -1.810 1.00 93.38 117 ALA A O 1
ATOM 945 N N . GLN A 1 118 ? 3.438 -3.749 -0.009 1.00 96.00 118 GLN A N 1
ATOM 946 C CA . GLN A 1 118 ? 4.074 -2.470 -0.320 1.00 96.00 118 GLN A CA 1
ATOM 947 C C . GLN A 1 118 ? 5.604 -2.554 -0.266 1.00 96.00 118 GLN A C 1
ATOM 949 O O . GLN A 1 118 ? 6.284 -2.003 -1.131 1.00 96.00 118 GLN A O 1
ATOM 954 N N . GLY A 1 119 ? 6.155 -3.264 0.720 1.00 95.12 119 GLY A N 1
ATOM 955 C CA . GLY A 1 119 ? 7.592 -3.493 0.830 1.00 95.12 119 GLY A CA 1
ATOM 956 C C . GLY A 1 119 ? 8.154 -4.163 -0.422 1.00 95.12 119 GLY A C 1
ATOM 957 O O . GLY A 1 119 ? 9.166 -3.713 -0.955 1.00 95.12 119 GLY A O 1
ATOM 958 N N . THR A 1 120 ? 7.454 -5.167 -0.961 1.00 94.62 120 THR A N 1
ATOM 959 C CA . THR A 1 120 ? 7.876 -5.841 -2.202 1.00 94.62 120 THR A CA 1
ATOM 960 C C . THR A 1 120 ? 7.892 -4.894 -3.404 1.00 94.62 120 THR A C 1
ATOM 962 O O . THR A 1 120 ? 8.829 -4.941 -4.197 1.00 94.62 120 THR A O 1
ATOM 965 N N . ALA A 1 121 ? 6.929 -3.971 -3.509 1.00 95.38 121 ALA A N 1
ATOM 966 C CA . ALA A 1 121 ? 6.889 -2.969 -4.577 1.00 95.38 121 ALA A CA 1
ATOM 967 C C . ALA A 1 121 ? 8.016 -1.924 -4.473 1.00 95.38 121 ALA A C 1
ATOM 969 O O . ALA A 1 121 ? 8.522 -1.431 -5.487 1.00 95.38 121 ALA A O 1
ATOM 970 N N . ILE A 1 122 ? 8.445 -1.597 -3.250 1.00 95.12 122 ILE A N 1
ATOM 971 C CA . ILE A 1 122 ? 9.616 -0.743 -3.010 1.00 95.12 122 ILE A CA 1
ATOM 972 C C . ILE A 1 122 ? 10.901 -1.493 -3.382 1.00 95.12 122 ILE A C 1
ATOM 974 O O . ILE A 1 122 ? 11.713 -0.963 -4.140 1.00 95.12 122 ILE A O 1
ATOM 978 N N . GLY A 1 123 ? 11.063 -2.723 -2.886 1.00 93.69 123 GLY A N 1
ATOM 979 C CA . GLY A 1 123 ? 12.263 -3.541 -3.084 1.00 93.69 123 GLY A CA 1
ATOM 980 C C . GLY A 1 123 ? 12.457 -4.047 -4.515 1.00 93.69 123 GLY A C 1
ATOM 981 O O . GLY A 1 123 ? 13.593 -4.254 -4.931 1.00 93.69 123 GLY A O 1
ATOM 982 N N . TRP A 1 124 ? 11.375 -4.186 -5.289 1.00 94.19 124 TRP A N 1
ATOM 983 C CA . TRP A 1 124 ? 11.384 -4.708 -6.662 1.00 94.19 124 TRP A CA 1
ATOM 984 C C . TRP A 1 124 ? 12.398 -4.019 -7.578 1.00 94.19 124 TRP A C 1
ATOM 986 O O . TRP A 1 124 ? 13.061 -4.686 -8.365 1.00 94.19 124 TRP A O 1
ATOM 996 N N . LEU A 1 125 ? 12.547 -2.695 -7.482 1.00 94.62 125 LEU A N 1
ATOM 997 C CA . LEU A 1 125 ? 13.370 -1.960 -8.442 1.00 94.62 125 LEU A CA 1
ATOM 998 C C . LEU A 1 125 ? 14.846 -2.372 -8.373 1.00 94.62 125 LEU A C 1
ATOM 1000 O O . LEU A 1 125 ? 15.514 -2.392 -9.396 1.00 94.62 125 LEU A O 1
ATOM 1004 N N . SER A 1 126 ? 15.369 -2.720 -7.198 1.00 94.31 126 SER A N 1
ATOM 1005 C CA . SER A 1 126 ? 16.810 -2.915 -7.021 1.00 94.31 126 SER A CA 1
ATOM 1006 C C . SER A 1 126 ? 17.408 -4.106 -7.791 1.00 94.31 126 SER A C 1
ATOM 1008 O O . SER A 1 126 ? 18.404 -3.876 -8.475 1.00 94.31 126 SER A O 1
ATOM 1010 N N . PRO A 1 127 ? 16.859 -5.338 -7.743 1.00 93.94 127 PRO A N 1
ATOM 1011 C CA . PRO A 1 127 ? 17.383 -6.450 -8.543 1.00 93.94 127 PRO A CA 1
ATOM 1012 C C . PRO A 1 127 ? 17.117 -6.282 -10.046 1.00 93.94 127 PRO A C 1
ATOM 1014 O O . PRO A 1 127 ? 17.887 -6.779 -10.865 1.00 93.94 127 PRO A O 1
ATOM 1017 N N . PHE A 1 128 ? 16.053 -5.567 -10.423 1.00 94.38 128 PHE A N 1
ATOM 1018 C CA . PHE A 1 128 ? 15.656 -5.429 -11.823 1.00 94.38 128 PHE A CA 1
ATOM 1019 C C . PHE A 1 128 ? 16.238 -4.208 -12.524 1.00 94.38 128 PHE A C 1
ATOM 1021 O O . PHE A 1 128 ? 16.328 -4.220 -13.746 1.00 94.38 128 PHE A O 1
ATOM 1028 N N . LEU A 1 129 ? 16.678 -3.178 -11.804 1.00 94.12 129 LEU A N 1
ATOM 1029 C CA . LEU A 1 129 ? 17.253 -1.991 -12.428 1.00 94.12 129 LEU A CA 1
ATOM 1030 C C . LEU A 1 129 ? 18.500 -2.310 -13.278 1.00 94.12 129 LEU A C 1
ATOM 1032 O O . LEU A 1 129 ? 18.537 -1.859 -14.422 1.00 94.12 129 LEU A O 1
ATOM 1036 N N . PRO A 1 130 ? 19.467 -3.137 -12.822 1.00 94.31 130 PRO A N 1
ATOM 1037 C CA . PRO A 1 130 ? 20.590 -3.549 -13.665 1.00 94.31 130 PRO A CA 1
ATOM 1038 C C . PRO A 1 130 ? 20.146 -4.314 -14.917 1.00 94.31 130 PRO A C 1
ATOM 1040 O O . PRO A 1 130 ? 20.698 -4.101 -15.993 1.00 94.31 130 PRO A O 1
ATOM 1043 N N . LEU A 1 131 ? 19.125 -5.173 -14.799 1.00 93.94 131 LEU A N 1
ATOM 1044 C CA . LEU A 1 131 ? 18.561 -5.901 -15.937 1.00 93.94 131 LEU A CA 1
ATOM 1045 C C . LEU A 1 131 ? 17.906 -4.944 -16.942 1.00 93.94 131 LEU A C 1
ATOM 1047 O O . LEU A 1 131 ? 18.132 -5.079 -18.141 1.00 93.94 131 LEU A O 1
ATOM 1051 N N . LEU A 1 132 ? 17.133 -3.970 -16.457 1.00 94.06 132 LEU A N 1
ATOM 1052 C CA . LEU A 1 132 ? 16.415 -2.991 -17.275 1.00 94.06 132 LEU A CA 1
ATOM 1053 C C . LEU A 1 132 ? 17.354 -2.092 -18.086 1.00 94.06 132 LEU A C 1
ATOM 1055 O O . LEU A 1 132 ? 16.996 -1.715 -19.194 1.00 94.06 132 LEU A O 1
ATOM 1059 N N . VAL A 1 133 ? 18.534 -1.762 -17.558 1.00 95.31 133 VAL A N 1
ATOM 1060 C CA . VAL A 1 133 ? 19.548 -0.949 -18.259 1.00 95.31 133 VAL A CA 1
ATOM 1061 C C . VAL A 1 133 ? 20.457 -1.808 -19.154 1.00 95.31 133 VAL A C 1
ATOM 1063 O O . VAL A 1 133 ? 21.122 -1.305 -20.057 1.00 95.31 133 VAL A O 1
ATOM 1066 N N . SER A 1 134 ? 20.491 -3.125 -18.938 1.00 94.19 134 SER A N 1
ATOM 1067 C CA . SER A 1 134 ? 21.326 -4.035 -19.725 1.00 94.19 134 SER A CA 1
ATOM 1068 C C . SER A 1 134 ? 20.805 -4.241 -21.150 1.00 94.19 134 SER A C 1
ATOM 1070 O O . SER A 1 134 ? 19.615 -4.114 -21.419 1.00 94.19 134 SER A O 1
ATOM 1072 N N . ALA A 1 135 ? 21.682 -4.691 -22.054 1.00 91.69 135 ALA A N 1
ATOM 1073 C CA . ALA A 1 135 ? 21.303 -5.086 -23.416 1.00 91.69 135 ALA A CA 1
ATOM 1074 C C . ALA A 1 135 ? 20.248 -6.214 -23.470 1.00 91.69 135 ALA A C 1
ATOM 1076 O O . ALA A 1 135 ? 19.587 -6.381 -24.488 1.00 91.69 135 ALA A O 1
ATOM 1077 N N . ASN A 1 136 ? 20.078 -6.960 -22.373 1.00 90.25 136 ASN A N 1
ATOM 1078 C CA . ASN A 1 136 ? 19.102 -8.041 -22.235 1.00 90.25 136 ASN A CA 1
ATOM 1079 C C . ASN A 1 136 ? 17.798 -7.569 -21.570 1.00 90.25 136 ASN A C 1
ATOM 1081 O O . ASN A 1 136 ? 17.084 -8.379 -20.974 1.00 90.25 136 ASN A O 1
ATOM 1085 N N . ALA A 1 137 ? 17.512 -6.264 -21.601 1.00 91.81 137 ALA A N 1
ATOM 1086 C CA . ALA A 1 137 ? 16.301 -5.714 -21.020 1.00 91.81 137 ALA A CA 1
ATOM 1087 C C . ALA A 1 137 ? 15.056 -6.418 -21.595 1.00 91.81 137 ALA A C 1
ATOM 1089 O O . ALA A 1 137 ? 14.931 -6.551 -22.811 1.00 91.81 137 ALA A O 1
ATOM 1090 N N . PRO A 1 138 ? 14.106 -6.836 -20.743 1.00 89.00 138 PRO A N 1
ATOM 1091 C CA . PRO A 1 138 ? 12.903 -7.543 -21.178 1.00 89.00 138 PRO A CA 1
ATOM 1092 C C . PRO A 1 138 ? 11.856 -6.627 -21.841 1.00 89.00 138 PRO A C 1
ATOM 1094 O O . PRO A 1 138 ? 10.744 -7.074 -22.100 1.00 89.00 138 PRO A O 1
ATOM 1097 N N . LEU A 1 139 ? 12.175 -5.351 -22.079 1.00 89.38 139 LEU A N 1
ATOM 1098 C CA . LEU A 1 139 ? 11.258 -4.350 -22.625 1.00 89.38 139 LEU A CA 1
ATOM 1099 C C . LEU A 1 139 ? 11.277 -4.354 -24.159 1.00 89.38 139 LEU A C 1
ATOM 1101 O O . LEU A 1 139 ? 12.340 -4.423 -24.772 1.00 89.38 139 LEU A O 1
ATOM 1105 N N . GLU A 1 140 ? 10.109 -4.185 -24.780 1.00 86.94 140 GLU A N 1
ATOM 1106 C CA . GLU A 1 140 ? 9.954 -4.089 -26.241 1.00 86.94 140 GLU A CA 1
ATOM 1107 C C . GLU A 1 140 ? 10.697 -2.877 -26.820 1.00 86.94 140 GLU A C 1
ATOM 1109 O O . GLU A 1 140 ? 11.272 -2.953 -27.903 1.00 86.94 140 GLU A O 1
ATOM 1114 N N . ALA A 1 141 ? 10.727 -1.768 -26.074 1.00 84.38 141 ALA A N 1
ATOM 1115 C CA . ALA A 1 141 ? 11.422 -0.537 -26.455 1.00 84.38 141 ALA A CA 1
ATOM 1116 C C . ALA A 1 141 ? 12.959 -0.617 -26.333 1.00 84.38 141 ALA A C 1
ATOM 1118 O O . ALA A 1 141 ? 13.654 0.328 -26.710 1.00 84.38 141 ALA A O 1
ATOM 1119 N N . GLY A 1 142 ? 13.490 -1.723 -25.803 1.00 89.81 142 GLY A N 1
ATOM 1120 C CA . GLY A 1 142 ? 14.909 -1.902 -25.523 1.00 89.81 142 GLY A CA 1
ATOM 1121 C C . GLY A 1 142 ? 15.340 -1.399 -24.136 1.00 89.81 142 GLY A C 1
ATOM 1122 O O . GLY A 1 142 ? 14.502 -1.148 -23.265 1.00 89.81 142 GLY A O 1
ATOM 1123 N N . PRO A 1 143 ? 16.662 -1.298 -23.902 1.00 94.50 143 PRO A N 1
ATOM 1124 C CA . PRO A 1 143 ? 17.215 -0.964 -22.595 1.00 94.50 143 PRO A CA 1
ATOM 1125 C C . PRO A 1 143 ? 16.842 0.437 -22.109 1.00 94.50 143 PRO A C 1
ATOM 1127 O O . PRO A 1 143 ? 16.841 1.409 -22.864 1.00 94.50 143 PRO A O 1
ATOM 1130 N N . VAL A 1 144 ? 16.583 0.537 -20.810 1.00 95.69 144 VAL A N 1
ATOM 1131 C CA . VAL A 1 144 ? 16.323 1.789 -20.101 1.00 95.69 144 VAL A CA 1
ATOM 1132 C C . VAL A 1 144 ? 17.618 2.597 -20.004 1.00 95.69 144 VAL A C 1
ATOM 1134 O O . VAL A 1 144 ? 18.656 2.072 -19.614 1.00 95.69 144 VAL A O 1
ATOM 1137 N N . THR A 1 145 ? 17.567 3.890 -20.316 1.00 96.25 145 THR A N 1
ATOM 1138 C CA . THR A 1 145 ? 18.722 4.790 -20.144 1.00 96.25 145 THR A CA 1
ATOM 1139 C C . THR A 1 145 ? 18.919 5.188 -18.679 1.00 96.25 145 THR A C 1
ATOM 1141 O O . THR A 1 145 ? 17.973 5.175 -17.895 1.00 96.25 145 THR A O 1
ATOM 1144 N N . ASP A 1 146 ? 20.111 5.651 -18.302 1.00 95.00 146 ASP A N 1
ATOM 1145 C CA . ASP A 1 146 ? 20.387 6.112 -16.927 1.00 95.00 146 ASP A CA 1
ATOM 1146 C C . ASP A 1 146 ? 19.446 7.244 -16.464 1.00 95.00 146 ASP A C 1
ATOM 1148 O O . ASP A 1 146 ? 19.027 7.317 -15.302 1.00 95.00 146 ASP A O 1
ATOM 1152 N N . ILE A 1 147 ? 19.056 8.121 -17.395 1.00 96.06 147 ILE A N 1
ATOM 1153 C CA . ILE A 1 147 ? 18.088 9.191 -17.129 1.00 96.06 147 ILE A CA 1
ATOM 1154 C C . ILE A 1 147 ? 16.706 8.591 -16.862 1.00 96.06 147 ILE A C 1
ATOM 1156 O O . ILE A 1 147 ? 16.043 8.964 -15.893 1.00 96.06 147 ILE A O 1
ATOM 1160 N N . GLN A 1 148 ? 16.270 7.640 -17.688 1.00 96.75 148 GLN A N 1
ATOM 1161 C CA . GLN A 1 148 ? 14.991 6.965 -17.493 1.00 96.75 148 GLN A CA 1
ATOM 1162 C C . GLN A 1 148 ? 14.974 6.165 -16.179 1.00 96.75 148 GLN A C 1
ATOM 1164 O O . GLN A 1 148 ? 14.012 6.251 -15.420 1.00 96.75 148 GLN A O 1
ATOM 1169 N N . ALA A 1 149 ? 16.063 5.476 -15.841 1.00 96.06 149 ALA A N 1
ATOM 1170 C CA . ALA A 1 149 ? 16.252 4.789 -14.564 1.00 96.06 149 ALA A CA 1
ATOM 1171 C C . ALA A 1 149 ? 16.054 5.729 -13.360 1.00 96.06 149 ALA A C 1
ATOM 1173 O O . ALA A 1 149 ? 15.365 5.382 -12.396 1.00 96.06 149 ALA A O 1
ATOM 1174 N N . THR A 1 150 ? 16.593 6.948 -13.441 1.00 96.19 150 THR A N 1
ATOM 1175 C CA . THR A 1 150 ? 16.430 7.980 -12.405 1.00 96.19 150 THR A CA 1
ATOM 1176 C C . THR A 1 150 ? 14.96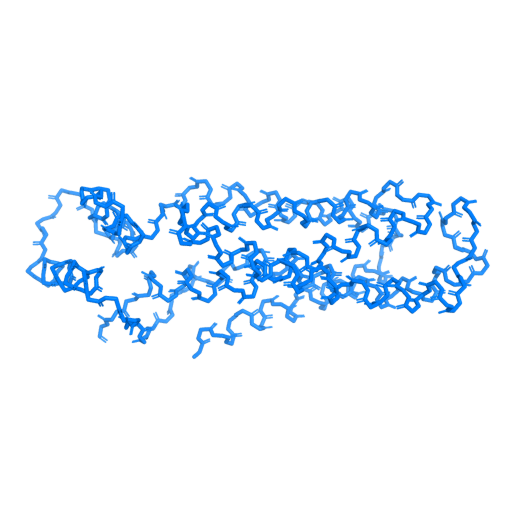5 8.406 -12.248 1.00 96.19 150 THR A C 1
ATOM 1178 O O . THR A 1 150 ? 14.477 8.572 -11.124 1.00 96.19 150 THR A O 1
ATOM 1181 N N . TRP A 1 151 ? 14.222 8.523 -13.353 1.00 97.56 151 TRP A N 1
ATOM 1182 C CA . TRP A 1 151 ? 12.778 8.774 -13.316 1.00 97.56 151 TRP A CA 1
ATOM 1183 C C . TRP A 1 151 ? 12.003 7.608 -12.691 1.00 97.56 151 TRP A C 1
ATOM 1185 O O . TRP A 1 151 ? 11.186 7.838 -11.800 1.00 97.56 151 TRP A O 1
ATOM 1195 N N . ILE A 1 152 ? 12.299 6.354 -13.060 1.00 96.38 152 ILE A N 1
ATOM 1196 C CA . ILE A 1 152 ? 11.670 5.165 -12.447 1.00 96.38 152 ILE A CA 1
ATOM 1197 C C . ILE A 1 152 ? 11.884 5.174 -10.921 1.00 96.38 152 ILE A C 1
ATOM 1199 O O . ILE A 1 152 ? 10.959 4.909 -10.145 1.00 96.38 152 ILE A O 1
ATOM 1203 N N . ALA A 1 153 ? 13.093 5.499 -10.464 1.00 94.31 153 ALA A N 1
ATOM 1204 C CA . ALA A 1 153 ? 13.401 5.540 -9.039 1.00 94.31 153 ALA A CA 1
ATOM 1205 C C . ALA A 1 153 ? 12.622 6.645 -8.300 1.00 94.31 153 ALA A C 1
ATOM 1207 O O . ALA A 1 153 ? 12.013 6.372 -7.263 1.00 94.31 153 ALA A O 1
ATOM 1208 N N . SER A 1 154 ? 12.603 7.865 -8.843 1.00 96.44 154 SER A N 1
ATOM 1209 C CA . SER A 1 154 ? 12.091 9.065 -8.162 1.00 96.44 154 SER A CA 1
ATOM 1210 C C . SER A 1 154 ? 10.570 9.252 -8.229 1.00 96.44 154 SER A C 1
ATOM 1212 O O . SER A 1 154 ? 9.987 9.819 -7.302 1.00 96.44 154 SER A O 1
ATOM 1214 N N . LEU A 1 155 ? 9.891 8.735 -9.260 1.00 98.00 155 LEU A N 1
ATOM 1215 C CA . LEU A 1 155 ? 8.437 8.894 -9.435 1.00 98.00 155 LEU A CA 1
ATOM 1216 C C . LEU A 1 155 ? 7.596 8.250 -8.323 1.00 98.00 155 LEU A C 1
ATOM 1218 O O . LEU A 1 155 ? 6.452 8.654 -8.104 1.00 98.00 155 LEU A O 1
ATOM 1222 N N . LEU A 1 156 ? 8.172 7.316 -7.562 1.00 97.19 156 LEU A N 1
ATOM 1223 C CA . LEU A 1 156 ? 7.553 6.806 -6.338 1.00 97.19 156 LEU A CA 1
ATOM 1224 C C . LEU A 1 156 ? 7.279 7.932 -5.330 1.00 97.19 156 LEU A C 1
ATOM 1226 O O . LEU A 1 156 ? 6.201 7.984 -4.741 1.00 97.19 156 LEU A O 1
ATOM 1230 N N . CYS A 1 157 ? 8.217 8.863 -5.154 1.00 97.44 157 CYS A N 1
ATOM 1231 C CA . CYS A 1 157 ? 8.050 9.984 -4.229 1.00 97.44 157 CYS A CA 1
ATOM 1232 C C . CYS A 1 157 ? 6.946 10.938 -4.697 1.00 97.44 157 CYS A C 1
ATOM 1234 O O . CYS A 1 157 ? 6.165 11.420 -3.881 1.00 97.44 157 CYS A O 1
ATOM 1236 N N . VAL A 1 158 ? 6.838 11.158 -6.012 1.00 97.44 158 VAL A N 1
ATOM 1237 C CA . VAL A 1 158 ? 5.766 11.972 -6.604 1.00 97.44 158 VAL A CA 1
ATOM 1238 C C . VAL A 1 158 ? 4.404 11.371 -6.266 1.00 97.44 158 VAL A C 1
ATOM 1240 O O . VAL A 1 158 ? 3.544 12.067 -5.731 1.00 97.44 158 VAL A O 1
ATOM 1243 N N . GLY A 1 159 ? 4.230 10.065 -6.486 1.00 97.56 159 GLY A N 1
ATOM 1244 C CA . GLY A 1 159 ? 3.010 9.357 -6.100 1.00 97.56 159 GLY A CA 1
ATOM 1245 C C . GLY A 1 159 ? 2.694 9.479 -4.608 1.00 97.56 159 GLY A C 1
ATOM 1246 O O . GLY A 1 159 ? 1.549 9.728 -4.239 1.00 97.56 159 GLY A O 1
ATOM 1247 N N . ALA A 1 160 ? 3.705 9.371 -3.743 1.00 97.38 160 ALA A N 1
ATOM 1248 C CA . ALA A 1 160 ? 3.514 9.452 -2.296 1.00 97.38 160 ALA A CA 1
ATOM 1249 C C . ALA A 1 160 ? 3.025 10.833 -1.818 1.00 97.38 160 ALA A C 1
ATOM 1251 O O . ALA A 1 160 ? 2.174 10.909 -0.927 1.00 97.38 160 ALA A O 1
ATOM 1252 N N . ILE A 1 161 ? 3.499 11.924 -2.431 1.00 97.31 161 ILE A N 1
ATOM 1253 C CA . ILE A 1 161 ? 3.054 13.290 -2.105 1.00 97.31 161 ILE A CA 1
ATOM 1254 C C . ILE A 1 161 ? 1.544 13.421 -2.324 1.00 97.31 161 ILE A C 1
ATOM 1256 O O . ILE A 1 161 ? 0.808 13.791 -1.408 1.00 97.31 161 ILE A O 1
ATOM 1260 N N . PHE A 1 162 ? 1.065 13.058 -3.516 1.00 96.00 162 PHE A N 1
ATOM 1261 C CA . PHE A 1 162 ? -0.363 13.134 -3.834 1.00 96.00 162 PHE A CA 1
ATOM 1262 C C . PHE A 1 162 ? -1.184 12.124 -3.028 1.00 96.00 162 PHE A C 1
ATOM 1264 O O . PHE A 1 162 ? -2.281 12.437 -2.564 1.00 96.00 162 PHE A O 1
ATOM 1271 N N . GLY A 1 163 ? -0.635 10.929 -2.809 1.00 96.56 163 GLY A N 1
ATOM 1272 C CA . GLY A 1 163 ? -1.296 9.870 -2.055 1.00 96.56 163 GLY A CA 1
ATOM 1273 C C . GLY A 1 163 ? -1.569 10.275 -0.615 1.00 96.56 163 GLY A C 1
ATOM 1274 O O . GLY A 1 163 ? -2.640 9.978 -0.102 1.00 96.56 163 GLY A O 1
ATOM 1275 N N . THR A 1 164 ? -0.664 11.024 0.015 1.00 94.56 164 THR A N 1
ATOM 1276 C CA . THR A 1 164 ? -0.841 11.480 1.403 1.00 94.56 164 THR A CA 1
ATOM 1277 C C . THR A 1 164 ? -2.101 12.337 1.547 1.00 94.56 164 THR A C 1
ATOM 1279 O O . THR A 1 164 ? -2.890 12.129 2.467 1.00 94.56 164 THR A O 1
ATOM 1282 N N . VAL A 1 165 ? -2.343 13.245 0.595 1.00 95.88 165 VAL A N 1
ATOM 1283 C CA . VAL A 1 165 ? -3.542 14.098 0.585 1.00 95.88 165 VAL A CA 1
ATOM 1284 C C . VAL A 1 165 ? -4.802 13.273 0.317 1.00 95.88 165 VAL A C 1
ATOM 1286 O O . VAL A 1 165 ? -5.789 13.400 1.043 1.00 95.88 165 VAL A O 1
ATOM 1289 N N . ILE A 1 166 ? -4.765 12.401 -0.697 1.00 96.06 166 ILE A N 1
ATOM 1290 C CA . ILE A 1 166 ? -5.904 11.552 -1.082 1.00 96.06 166 ILE A CA 1
ATOM 1291 C C . ILE A 1 166 ? -6.312 10.647 0.080 1.00 96.06 166 ILE A C 1
ATOM 1293 O O . ILE A 1 166 ? -7.492 10.587 0.436 1.00 96.06 166 ILE A O 1
ATOM 1297 N N . PHE A 1 167 ? -5.342 9.958 0.683 1.00 95.12 167 PHE A N 1
ATOM 1298 C CA . PHE A 1 167 ? -5.620 8.972 1.714 1.00 95.12 167 PHE A CA 1
ATOM 1299 C C . PHE A 1 167 ? -5.970 9.604 3.057 1.00 95.12 167 PHE A C 1
ATOM 1301 O O . PHE A 1 167 ? -6.866 9.086 3.722 1.00 95.12 167 PHE A O 1
ATOM 1308 N N . GLY A 1 168 ? -5.380 10.753 3.405 1.00 91.12 168 GLY A N 1
ATOM 1309 C CA . GLY A 1 168 ? -5.805 11.539 4.567 1.00 91.12 168 GLY A CA 1
ATOM 1310 C C . GLY A 1 168 ? -7.278 11.942 4.471 1.00 91.12 168 GLY A C 1
ATOM 1311 O O . GLY A 1 168 ? -8.073 11.615 5.350 1.00 91.12 168 GLY A O 1
ATOM 1312 N N . TRP A 1 169 ? -7.681 12.538 3.345 1.00 93.75 169 TRP A N 1
ATOM 1313 C CA . TRP A 1 169 ? -9.084 12.888 3.106 1.00 93.75 169 TRP A CA 1
ATOM 1314 C C . TRP A 1 169 ? -10.011 11.663 3.091 1.00 93.75 169 TRP A C 1
ATOM 1316 O O . TRP A 1 169 ? -11.105 11.701 3.659 1.00 93.75 169 TRP A O 1
ATOM 1326 N N . SER A 1 170 ? -9.590 10.563 2.456 1.00 93.19 170 SER A N 1
ATOM 1327 C CA . SER A 1 170 ? -10.404 9.345 2.394 1.00 93.19 170 SER A CA 1
ATOM 1328 C C . SER A 1 170 ? -10.622 8.724 3.776 1.00 93.19 170 SER A C 1
ATOM 1330 O O . SER A 1 170 ? -11.738 8.292 4.066 1.00 93.19 170 SER A O 1
ATOM 1332 N N . ALA A 1 171 ? -9.605 8.760 4.648 1.00 87.94 171 ALA A N 1
ATOM 1333 C CA . ALA A 1 171 ? -9.681 8.228 6.005 1.00 87.94 171 ALA A CA 1
ATOM 1334 C C . ALA A 1 171 ? -10.752 8.956 6.812 1.00 87.94 171 ALA A C 1
ATOM 1336 O O . ALA A 1 171 ? -11.563 8.325 7.491 1.00 87.94 171 ALA A O 1
ATOM 1337 N N . ASP A 1 172 ? -10.778 10.283 6.687 1.00 86.31 172 ASP A N 1
ATOM 1338 C CA . ASP A 1 172 ? -11.740 11.130 7.376 1.00 86.31 172 ASP A CA 1
ATOM 1339 C C . ASP A 1 172 ? -13.159 10.974 6.843 1.00 86.31 172 ASP A C 1
ATOM 1341 O O . ASP A 1 172 ? -14.113 11.002 7.625 1.00 86.31 172 ASP A O 1
ATOM 1345 N N . LYS A 1 173 ? -13.309 10.816 5.524 1.00 87.12 173 LYS A N 1
ATOM 1346 C CA . LYS A 1 173 ? -14.621 10.776 4.874 1.00 87.12 173 LYS A CA 1
ATOM 1347 C C . LYS A 1 173 ? -15.267 9.395 4.893 1.00 87.12 173 LYS A C 1
ATOM 1349 O O . LYS A 1 173 ? -16.470 9.289 5.127 1.00 87.12 173 LYS A O 1
ATOM 1354 N N . PHE A 1 174 ? -14.502 8.351 4.592 1.00 87.25 174 PHE A N 1
ATOM 1355 C CA . PHE A 1 174 ? -15.025 7.005 4.352 1.00 87.25 174 PHE A CA 1
ATOM 1356 C C . PHE A 1 174 ? -14.679 6.009 5.460 1.00 87.25 174 PHE A C 1
ATOM 1358 O O . PHE A 1 174 ? -15.303 4.952 5.525 1.00 87.25 174 PHE A O 1
ATOM 1365 N N . GLY A 1 175 ? -13.746 6.353 6.349 1.00 84.00 175 GLY A N 1
ATOM 1366 C CA . GLY A 1 175 ? -13.227 5.447 7.371 1.00 84.00 175 GLY A CA 1
ATOM 1367 C C . GLY A 1 175 ? -11.930 4.764 6.940 1.00 84.00 175 GLY A C 1
ATOM 1368 O O . GLY A 1 175 ? -11.504 4.837 5.781 1.00 84.00 175 GLY A O 1
ATOM 1369 N N . ARG A 1 176 ? -11.252 4.123 7.894 1.00 85.94 176 ARG A N 1
ATOM 1370 C CA . ARG A 1 176 ? -9.874 3.649 7.708 1.00 85.94 176 ARG A CA 1
ATOM 1371 C C . ARG A 1 176 ? -9.843 2.330 6.946 1.00 85.94 176 ARG A C 1
ATOM 1373 O O . ARG A 1 176 ? -9.024 2.202 6.036 1.00 85.94 176 ARG A O 1
ATOM 1380 N N . LYS A 1 177 ? -10.765 1.396 7.214 1.00 85.56 177 LYS A N 1
ATOM 1381 C CA . LYS A 1 177 ? -10.872 0.130 6.467 1.00 85.56 177 LYS A CA 1
ATOM 1382 C C . LYS A 1 177 ? -11.082 0.384 4.977 1.00 85.56 177 LYS A C 1
ATOM 1384 O O . LYS A 1 177 ? -10.364 -0.173 4.149 1.00 85.56 177 LYS A O 1
ATOM 1389 N N . PHE A 1 178 ? -12.066 1.214 4.628 1.00 88.25 178 PHE A N 1
ATOM 1390 C CA . PHE A 1 178 ? -12.368 1.487 3.221 1.00 88.25 178 PHE A CA 1
ATOM 1391 C C . PHE A 1 178 ? -11.178 2.144 2.514 1.00 88.25 178 PHE A C 1
ATOM 1393 O O . PHE A 1 178 ? -10.800 1.732 1.419 1.00 88.25 178 PHE A O 1
ATOM 1400 N N . SER A 1 179 ? -10.537 3.100 3.182 1.00 91.69 179 SER A N 1
ATOM 1401 C CA . SER A 1 179 ? -9.348 3.782 2.667 1.00 91.69 179 SER A CA 1
ATOM 1402 C C . SER A 1 179 ? -8.169 2.825 2.459 1.00 91.69 179 SER A C 1
ATOM 1404 O O . SER A 1 179 ? -7.453 2.939 1.467 1.00 91.69 179 SER A O 1
ATOM 1406 N N . LEU A 1 180 ? -7.990 1.832 3.338 1.00 90.25 180 LEU A N 1
ATOM 1407 C CA . LEU A 1 180 ? -6.972 0.790 3.176 1.00 90.25 180 LEU A CA 1
ATOM 1408 C C . LEU A 1 180 ? -7.255 -0.098 1.958 1.00 90.25 180 LEU A C 1
ATOM 1410 O O . LEU A 1 180 ? -6.339 -0.408 1.198 1.00 90.25 180 LEU A O 1
ATOM 1414 N N . CYS A 1 181 ? -8.517 -0.467 1.722 1.00 91.62 181 CYS A N 1
ATOM 1415 C CA . CYS A 1 181 ? -8.900 -1.179 0.501 1.00 91.62 181 CYS A CA 1
ATOM 1416 C C . CYS A 1 181 ? -8.658 -0.325 -0.752 1.00 91.62 181 CYS A C 1
ATOM 1418 O O . CYS A 1 181 ? -8.176 -0.842 -1.758 1.00 91.62 181 CYS A O 1
ATOM 1420 N N . MET A 1 182 ? -8.923 0.985 -0.690 1.00 93.00 182 MET A N 1
ATOM 1421 C CA . MET A 1 182 ? -8.579 1.908 -1.776 1.00 93.00 182 MET A CA 1
ATOM 1422 C C . MET A 1 182 ? -7.067 1.966 -2.023 1.00 93.00 182 MET A C 1
ATOM 1424 O O . MET A 1 182 ? -6.662 2.058 -3.176 1.00 93.00 182 MET A O 1
ATOM 1428 N N . ALA A 1 183 ? -6.232 1.876 -0.981 1.00 93.56 183 ALA A N 1
ATOM 1429 C CA . ALA A 1 183 ? -4.771 1.863 -1.103 1.00 93.56 183 ALA A CA 1
ATOM 1430 C C . ALA A 1 183 ? -4.221 0.586 -1.762 1.00 93.56 183 ALA A C 1
ATOM 1432 O O . ALA A 1 183 ? -3.149 0.620 -2.366 1.00 93.56 183 ALA A O 1
ATOM 1433 N N . ALA A 1 184 ? -4.970 -0.521 -1.732 1.00 93.31 184 ALA A N 1
ATOM 1434 C CA . ALA A 1 184 ? -4.613 -1.735 -2.464 1.00 93.31 184 ALA A CA 1
ATOM 1435 C C . ALA A 1 184 ? -4.772 -1.579 -3.990 1.00 93.31 184 ALA A C 1
ATOM 1437 O O . ALA A 1 184 ? -4.029 -2.201 -4.745 1.00 93.31 184 ALA A O 1
ATOM 1438 N N . ILE A 1 185 ? -5.691 -0.724 -4.458 1.00 96.06 185 ILE A N 1
ATOM 1439 C CA . ILE A 1 185 ? -5.949 -0.489 -5.890 1.00 96.06 185 ILE A CA 1
ATOM 1440 C C . ILE A 1 185 ? -4.705 0.026 -6.637 1.00 96.06 185 ILE A C 1
ATOM 1442 O O . ILE A 1 185 ? -4.325 -0.594 -7.631 1.00 96.06 185 ILE A O 1
ATOM 1446 N N . PRO A 1 186 ? -4.027 1.110 -6.209 1.00 96.88 186 PRO A N 1
ATOM 1447 C CA . PRO A 1 186 ? -2.826 1.568 -6.895 1.00 96.88 186 PRO A CA 1
ATOM 1448 C C . PRO A 1 186 ? -1.672 0.560 -6.771 1.00 96.88 186 PRO A C 1
ATOM 1450 O O . PRO A 1 186 ? -0.876 0.439 -7.696 1.00 96.88 186 PRO A O 1
ATOM 1453 N N . LEU A 1 187 ? -1.611 -0.242 -5.703 1.00 95.50 187 LEU A N 1
ATOM 1454 C CA . LEU A 1 187 ? -0.617 -1.313 -5.591 1.00 95.50 187 LEU A CA 1
ATOM 1455 C C . LEU A 1 187 ? -0.861 -2.448 -6.606 1.00 95.50 187 LEU A C 1
ATOM 1457 O O . LEU A 1 187 ? 0.086 -2.930 -7.225 1.00 95.50 187 LEU A O 1
ATOM 1461 N N . LEU A 1 188 ? -2.121 -2.832 -6.838 1.00 96.50 188 LEU A N 1
ATOM 1462 C CA . LEU A 1 188 ? -2.501 -3.738 -7.931 1.00 96.50 188 LEU A CA 1
ATOM 1463 C C . LEU A 1 188 ? -2.160 -3.133 -9.294 1.00 96.50 188 LEU A C 1
ATOM 1465 O O . LEU A 1 188 ? -1.610 -3.814 -10.155 1.00 96.50 188 LEU A O 1
ATOM 1469 N N . GLY A 1 189 ? -2.448 -1.842 -9.470 1.00 96.81 189 GLY A N 1
ATOM 1470 C CA . GLY A 1 189 ? -2.131 -1.104 -10.687 1.00 96.81 189 GLY A CA 1
ATOM 1471 C C . GLY A 1 189 ? -0.630 -1.066 -10.981 1.00 96.81 189 GLY A C 1
ATOM 1472 O O . GLY A 1 189 ? -0.240 -1.276 -12.126 1.00 96.81 189 GLY A O 1
ATOM 1473 N N . PHE A 1 190 ? 0.219 -0.882 -9.965 1.00 97.19 190 PHE A N 1
ATOM 1474 C CA . PHE A 1 190 ? 1.673 -0.979 -10.110 1.00 97.19 190 PHE A CA 1
ATOM 1475 C C . PHE A 1 190 ? 2.094 -2.350 -10.645 1.00 97.19 190 PHE A C 1
ATOM 1477 O O . PHE A 1 190 ? 2.785 -2.421 -11.660 1.00 97.19 190 PHE A O 1
ATOM 1484 N N . TRP A 1 191 ? 1.654 -3.436 -10.007 1.00 96.31 191 TRP A N 1
ATOM 1485 C CA . TRP A 1 191 ? 2.038 -4.777 -10.442 1.00 96.31 191 TRP A CA 1
ATOM 1486 C C . TRP A 1 191 ? 1.481 -5.134 -11.820 1.00 96.31 191 TRP A C 1
ATOM 1488 O O . TRP A 1 191 ? 2.177 -5.780 -12.596 1.00 96.31 191 TRP A O 1
ATOM 1498 N N . ALA A 1 192 ? 0.288 -4.651 -12.173 1.00 95.31 192 ALA A N 1
ATOM 1499 C CA . ALA A 1 192 ? -0.241 -4.771 -13.529 1.00 95.31 192 ALA A CA 1
ATOM 1500 C C . ALA A 1 192 ? 0.626 -4.009 -14.550 1.00 95.31 192 ALA A C 1
ATOM 1502 O O . ALA A 1 192 ? 0.962 -4.558 -15.596 1.00 95.31 192 ALA A O 1
ATOM 1503 N N . CYS A 1 193 ? 1.057 -2.785 -14.228 1.00 95.19 193 CYS A N 1
ATOM 1504 C CA . CYS A 1 193 ? 1.964 -2.008 -15.078 1.00 95.19 193 CYS A CA 1
ATOM 1505 C C . CYS A 1 193 ? 3.310 -2.716 -15.291 1.00 95.19 193 CYS A C 1
ATOM 1507 O O . CYS A 1 193 ? 3.863 -2.651 -16.380 1.00 95.19 193 CYS A O 1
ATOM 1509 N N . VAL A 1 194 ? 3.836 -3.407 -14.278 1.00 94.38 194 VAL A N 1
ATOM 1510 C CA . VAL A 1 194 ? 5.077 -4.188 -14.411 1.00 94.38 194 VAL A CA 1
ATOM 1511 C C . VAL A 1 194 ? 4.842 -5.492 -15.186 1.00 94.38 194 VAL A C 1
ATOM 1513 O O . VAL A 1 194 ? 5.671 -5.863 -16.008 1.00 94.38 194 VAL A O 1
ATOM 1516 N N . ALA A 1 195 ? 3.716 -6.179 -14.967 1.00 92.38 195 ALA A N 1
ATOM 1517 C CA . ALA A 1 195 ? 3.388 -7.432 -15.656 1.00 92.38 195 ALA A CA 1
ATOM 1518 C C . ALA A 1 195 ? 3.207 -7.253 -17.168 1.00 92.38 195 ALA A C 1
ATOM 1520 O O . ALA A 1 195 ? 3.648 -8.099 -17.940 1.00 92.38 195 ALA A O 1
ATOM 1521 N N . PHE A 1 196 ? 2.552 -6.164 -17.576 1.00 86.50 196 PHE A N 1
ATOM 1522 C CA . PHE A 1 196 ? 2.201 -5.893 -18.973 1.00 86.50 196 PHE A CA 1
ATOM 1523 C C . PHE A 1 196 ? 3.069 -4.796 -19.612 1.00 86.50 196 PHE A C 1
ATOM 1525 O O . PHE A 1 196 ? 2.820 -4.384 -20.743 1.00 86.50 196 PHE A O 1
ATOM 1532 N N . GLY A 1 197 ? 4.069 -4.287 -18.890 1.00 78.25 197 GLY A N 1
ATOM 1533 C CA . GLY A 1 197 ? 4.902 -3.171 -19.330 1.00 78.25 197 GLY A CA 1
ATOM 1534 C C . GLY A 1 197 ? 5.970 -3.581 -20.324 1.00 78.25 197 GLY A C 1
ATOM 1535 O O . GLY A 1 197 ? 7.056 -3.979 -19.923 1.00 78.25 197 GLY A O 1
ATOM 1536 N N . GLY A 1 198 ? 5.688 -3.403 -21.615 1.00 81.88 198 GLY A N 1
ATOM 1537 C CA . GLY A 1 198 ? 6.702 -3.455 -22.677 1.00 81.88 198 GLY A CA 1
ATOM 1538 C C . GLY A 1 198 ? 7.515 -2.160 -22.829 1.00 81.88 198 GLY A C 1
ATOM 1539 O O . GLY A 1 198 ? 8.527 -2.151 -23.526 1.00 81.88 198 GLY A O 1
ATOM 1540 N N . TYR A 1 199 ? 7.097 -1.071 -22.172 1.00 89.12 199 TYR A N 1
ATOM 1541 C CA . TYR A 1 199 ? 7.617 0.284 -22.385 1.00 89.12 199 TYR A CA 1
ATOM 1542 C C . TYR A 1 199 ? 7.894 0.998 -21.060 1.00 89.12 199 TYR A C 1
ATOM 1544 O O . TYR A 1 199 ? 7.228 0.759 -20.046 1.00 89.12 199 TYR A O 1
ATOM 1552 N N . VAL A 1 200 ? 8.864 1.913 -21.071 1.00 93.94 200 VAL A N 1
ATOM 1553 C CA . VAL A 1 200 ? 9.334 2.618 -19.869 1.00 93.94 200 VAL A CA 1
ATOM 1554 C C . VAL A 1 200 ? 8.270 3.543 -19.270 1.00 93.94 200 VAL A C 1
ATOM 1556 O O . VAL A 1 200 ? 8.198 3.723 -18.056 1.00 93.94 200 VAL A O 1
ATOM 1559 N N . GLU A 1 201 ? 7.380 4.072 -20.101 1.00 94.00 201 GLU A N 1
ATOM 1560 C CA . GLU A 1 201 ? 6.278 4.946 -19.716 1.00 94.00 201 GLU A CA 1
ATOM 1561 C C . GLU A 1 201 ? 5.285 4.223 -18.802 1.00 94.00 201 GLU A C 1
ATOM 1563 O O . GLU A 1 201 ? 4.761 4.817 -17.856 1.00 94.00 201 GLU A O 1
ATOM 1568 N N . LEU A 1 202 ? 5.062 2.922 -19.025 1.00 94.38 202 LEU A N 1
ATOM 1569 C CA . LEU A 1 202 ? 4.197 2.136 -18.149 1.00 94.38 202 LEU A CA 1
ATOM 1570 C C . LEU A 1 202 ? 4.864 1.890 -16.792 1.00 94.38 202 LEU A C 1
ATOM 1572 O O . LEU A 1 202 ? 4.188 1.896 -15.763 1.00 94.38 202 LEU A O 1
ATOM 1576 N N . LEU A 1 203 ? 6.196 1.776 -16.759 1.00 95.38 203 LEU A N 1
ATOM 1577 C CA . LEU A 1 203 ? 6.943 1.733 -15.503 1.00 95.38 203 LEU A CA 1
ATOM 1578 C C . LEU A 1 203 ? 6.844 3.063 -14.759 1.00 95.38 203 LEU A C 1
ATOM 1580 O O . LEU A 1 203 ? 6.624 3.050 -13.553 1.00 95.38 203 LEU A O 1
ATOM 1584 N N . TYR A 1 204 ? 6.912 4.207 -15.442 1.00 97.50 204 TYR A N 1
ATOM 1585 C CA . TYR A 1 204 ? 6.686 5.512 -14.812 1.00 97.50 204 TYR A CA 1
ATOM 1586 C C . TYR A 1 204 ? 5.320 5.600 -14.135 1.00 97.50 204 TYR A C 1
ATOM 1588 O O . TYR A 1 204 ? 5.248 5.940 -12.950 1.00 97.50 204 TYR A O 1
ATOM 1596 N N . LEU A 1 205 ? 4.252 5.229 -14.849 1.00 97.38 205 LEU A N 1
ATOM 1597 C CA . LEU A 1 205 ? 2.908 5.165 -14.278 1.00 97.38 205 LEU A CA 1
ATOM 1598 C C . LEU A 1 205 ? 2.870 4.214 -13.078 1.00 97.38 205 LEU A C 1
ATOM 1600 O O . LEU A 1 205 ? 2.395 4.588 -12.005 1.00 97.38 205 LEU A O 1
ATOM 1604 N N . GLY A 1 206 ? 3.433 3.016 -13.230 1.00 97.00 206 GLY A N 1
ATOM 1605 C CA . GLY A 1 206 ? 3.521 2.031 -12.162 1.00 97.00 206 GLY A CA 1
ATOM 1606 C C . GLY A 1 206 ? 4.200 2.587 -10.909 1.00 97.00 206 GLY A C 1
ATOM 1607 O O . GLY A 1 206 ? 3.717 2.367 -9.802 1.00 97.00 206 GLY A O 1
ATOM 1608 N N . ARG A 1 207 ? 5.284 3.352 -11.047 1.00 97.19 207 ARG A N 1
ATOM 1609 C CA . ARG A 1 207 ? 6.005 3.933 -9.903 1.00 97.19 207 ARG A CA 1
ATOM 1610 C C . ARG A 1 207 ? 5.198 5.015 -9.199 1.00 97.19 207 ARG A C 1
ATOM 1612 O O . ARG A 1 207 ? 5.180 5.025 -7.969 1.00 97.19 207 ARG A O 1
ATOM 1619 N N . VAL A 1 208 ? 4.469 5.851 -9.938 1.00 98.44 208 VAL A N 1
ATOM 1620 C CA . VAL A 1 208 ? 3.512 6.800 -9.343 1.00 98.44 208 VAL A CA 1
ATOM 1621 C C . VAL A 1 208 ? 2.427 6.049 -8.563 1.00 98.44 208 VAL A C 1
ATOM 1623 O O . VAL A 1 208 ? 2.137 6.403 -7.421 1.00 98.44 208 VAL A O 1
ATOM 1626 N N . LEU A 1 209 ? 1.875 4.969 -9.122 1.00 98.25 209 LEU A N 1
ATOM 1627 C CA . LEU A 1 209 ? 0.887 4.128 -8.439 1.00 98.25 209 LEU A CA 1
ATOM 1628 C C . LEU A 1 209 ? 1.470 3.458 -7.180 1.00 98.25 209 LEU A C 1
ATOM 1630 O O . LEU A 1 209 ? 0.858 3.507 -6.115 1.00 98.25 209 LEU A O 1
ATOM 1634 N N . ALA A 1 210 ? 2.688 2.917 -7.245 1.00 97.69 210 ALA A N 1
ATOM 1635 C CA . ALA A 1 210 ? 3.376 2.362 -6.080 1.00 97.69 210 ALA A CA 1
ATOM 1636 C C . ALA A 1 210 ? 3.582 3.414 -4.977 1.00 97.69 210 ALA A C 1
ATOM 1638 O O . ALA A 1 210 ? 3.465 3.094 -3.796 1.00 97.69 210 ALA A O 1
ATOM 1639 N N . GLY A 1 211 ? 3.855 4.666 -5.358 1.00 97.88 211 GLY A N 1
ATOM 1640 C CA . GLY A 1 211 ? 3.934 5.810 -4.452 1.00 97.88 211 GLY A CA 1
ATOM 1641 C C . GLY A 1 211 ? 2.600 6.158 -3.793 1.00 97.88 211 GLY A C 1
ATOM 1642 O O . GLY A 1 211 ? 2.549 6.348 -2.579 1.00 97.88 211 GLY A O 1
ATOM 1643 N N . LEU A 1 212 ? 1.510 6.188 -4.567 1.00 97.75 212 LEU A N 1
ATOM 1644 C CA . LEU A 1 212 ? 0.157 6.384 -4.036 1.00 97.75 212 LEU A CA 1
ATOM 1645 C C . LEU A 1 212 ? -0.178 5.302 -2.999 1.00 97.75 212 LEU A C 1
ATOM 1647 O O . LEU A 1 212 ? -0.573 5.626 -1.879 1.00 97.75 212 LEU A O 1
ATOM 1651 N N . GLY A 1 213 ? 0.048 4.029 -3.343 1.00 96.00 213 GLY A N 1
ATOM 1652 C CA . GLY A 1 213 ? -0.120 2.900 -2.422 1.00 96.00 213 GLY A CA 1
ATOM 1653 C C . GLY A 1 213 ? 0.740 3.041 -1.165 1.00 96.00 213 GLY A C 1
ATOM 1654 O O . GLY A 1 213 ? 0.231 2.869 -0.057 1.00 96.00 213 GLY A O 1
ATOM 1655 N N . ALA A 1 214 ? 2.003 3.461 -1.315 1.00 95.94 214 ALA A N 1
ATOM 1656 C CA . ALA A 1 214 ? 2.914 3.701 -0.198 1.00 95.94 214 ALA A CA 1
ATOM 1657 C C . ALA A 1 214 ? 2.331 4.697 0.804 1.00 95.94 214 ALA A C 1
ATOM 1659 O O . ALA A 1 214 ? 2.277 4.408 1.997 1.00 95.94 214 ALA A O 1
ATOM 1660 N N . ALA A 1 215 ? 1.863 5.850 0.324 1.00 95.88 215 ALA A N 1
ATOM 1661 C CA . ALA A 1 215 ? 1.286 6.874 1.183 1.00 95.88 215 ALA A CA 1
ATOM 1662 C C . ALA A 1 215 ? 0.038 6.379 1.921 1.00 95.88 215 ALA A C 1
ATOM 1664 O O . ALA A 1 215 ? -0.086 6.608 3.123 1.00 95.88 215 ALA A O 1
ATOM 1665 N N . GLY A 1 216 ? -0.848 5.650 1.235 1.00 93.69 216 GLY A N 1
ATOM 1666 C CA . GLY A 1 216 ? -2.009 5.030 1.870 1.00 93.69 216 GLY A CA 1
ATOM 1667 C C . GLY A 1 216 ? -1.605 4.070 2.985 1.00 93.69 216 GLY A C 1
ATOM 1668 O O . GLY A 1 216 ? -2.113 4.168 4.096 1.00 93.69 216 GLY A O 1
ATOM 1669 N N . VAL A 1 217 ? -0.634 3.193 2.734 1.00 92.56 217 VAL A N 1
ATOM 1670 C CA . VAL A 1 217 ? -0.144 2.232 3.731 1.00 92.56 217 VAL A CA 1
ATOM 1671 C C . VAL A 1 217 ? 0.521 2.928 4.919 1.00 92.56 217 VAL A C 1
ATOM 1673 O O . VAL A 1 217 ? 0.192 2.616 6.062 1.00 92.56 217 VAL A O 1
ATOM 1676 N N . PHE A 1 218 ? 1.428 3.876 4.675 1.00 91.31 218 PHE A N 1
ATOM 1677 C CA . PHE A 1 218 ? 2.156 4.574 5.738 1.00 91.31 218 PHE A CA 1
ATOM 1678 C C . PHE A 1 218 ? 1.249 5.424 6.626 1.00 91.31 218 PHE A C 1
ATOM 1680 O O . PHE A 1 218 ? 1.514 5.537 7.821 1.00 91.31 218 PHE A O 1
ATOM 1687 N N . LEU A 1 219 ? 0.185 5.996 6.061 1.00 90.56 219 LEU A N 1
ATOM 1688 C CA . LEU A 1 219 ? -0.766 6.819 6.798 1.00 90.56 219 LEU A CA 1
ATOM 1689 C C . LEU A 1 219 ? -1.812 5.963 7.519 1.00 90.56 219 LEU A C 1
ATOM 1691 O O . LEU A 1 219 ? -2.059 6.148 8.707 1.00 90.56 219 LEU A O 1
ATOM 1695 N N . LEU A 1 220 ? -2.439 5.023 6.815 1.00 89.06 220 LEU A N 1
ATOM 1696 C CA . LEU A 1 220 ? -3.651 4.365 7.297 1.00 89.06 220 LEU A CA 1
ATOM 1697 C C . LEU A 1 220 ? -3.376 3.180 8.212 1.00 89.06 220 LEU A C 1
ATOM 1699 O O . LEU A 1 220 ? -4.176 2.931 9.105 1.00 89.06 220 LEU A O 1
ATOM 1703 N N . VAL A 1 221 ? -2.284 2.439 8.006 1.00 88.12 221 VAL A N 1
ATOM 1704 C CA . VAL A 1 221 ? -1.991 1.263 8.836 1.00 88.12 221 VAL A CA 1
ATOM 1705 C C . VAL A 1 221 ? -1.770 1.658 10.298 1.00 88.12 221 VAL A C 1
ATOM 1707 O O . VAL A 1 221 ? -2.443 1.077 11.148 1.00 88.12 221 VAL A O 1
ATOM 1710 N N . PRO A 1 222 ? -0.894 2.629 10.638 1.00 84.00 222 PRO A N 1
ATOM 1711 C CA . PRO A 1 222 ? -0.733 3.043 12.028 1.00 84.00 222 PRO A CA 1
ATOM 1712 C C . PRO A 1 222 ? -2.048 3.519 12.637 1.00 84.00 222 PRO A C 1
ATOM 1714 O O . PRO A 1 222 ? -2.382 3.067 13.723 1.00 84.00 222 PRO A O 1
ATOM 1717 N N . LEU A 1 223 ? -2.812 4.345 11.908 1.00 82.50 223 LEU A N 1
ATOM 1718 C CA . LEU A 1 223 ? -4.107 4.863 12.362 1.00 82.50 223 LEU A CA 1
ATOM 1719 C C . LEU A 1 223 ? -5.124 3.748 12.625 1.00 82.50 223 LEU A C 1
ATOM 1721 O O . LEU A 1 223 ? -5.832 3.760 13.628 1.00 82.50 223 LEU A O 1
ATOM 1725 N N . TYR A 1 224 ? -5.201 2.769 11.726 1.00 82.81 224 TYR A N 1
ATOM 1726 C CA . TYR A 1 224 ? -6.116 1.647 11.874 1.00 82.81 224 TYR A CA 1
ATOM 1727 C C . TYR A 1 224 ? -5.763 0.812 13.101 1.00 82.81 224 TYR A C 1
ATOM 1729 O O . TYR A 1 224 ? -6.643 0.504 13.898 1.00 82.81 224 TYR A O 1
ATOM 1737 N N . ILE A 1 225 ? -4.478 0.482 13.275 1.00 78.50 225 ILE A N 1
ATOM 1738 C CA . ILE A 1 225 ? -4.022 -0.321 14.412 1.00 78.50 225 ILE A CA 1
ATOM 1739 C C . ILE A 1 225 ? -4.212 0.459 15.725 1.00 78.50 225 ILE A C 1
ATOM 1741 O O . ILE A 1 225 ? -4.664 -0.133 16.702 1.00 78.50 225 ILE A O 1
ATOM 1745 N N . THR A 1 226 ? -3.936 1.774 15.764 1.00 77.56 226 THR A N 1
ATOM 1746 C CA . THR A 1 226 ? -4.140 2.575 16.988 1.00 77.56 226 THR A CA 1
ATOM 1747 C C . THR A 1 226 ? -5.598 2.542 17.423 1.00 77.56 226 THR A C 1
ATOM 1749 O O . THR A 1 226 ? -5.874 2.446 18.606 1.00 77.56 226 THR A O 1
ATOM 1752 N N . GLU A 1 227 ? -6.540 2.570 16.480 1.00 77.75 227 GLU A N 1
ATOM 1753 C CA . GLU A 1 227 ? -7.973 2.629 16.791 1.00 77.75 227 GLU A CA 1
ATOM 1754 C C . GLU A 1 227 ? -8.590 1.310 17.254 1.00 77.75 227 GLU A C 1
ATOM 1756 O O . GLU A 1 227 ? -9.706 1.317 17.777 1.00 77.75 227 GLU A O 1
ATOM 1761 N N . ILE A 1 228 ? -7.914 0.183 17.026 1.00 74.56 228 ILE A N 1
ATOM 1762 C CA . ILE A 1 228 ? -8.390 -1.144 17.447 1.00 74.56 228 ILE A CA 1
ATOM 1763 C C . ILE A 1 228 ? -7.626 -1.692 18.656 1.00 74.56 228 ILE A C 1
ATOM 1765 O O . ILE A 1 228 ? -8.087 -2.658 19.269 1.00 74.56 228 ILE A O 1
ATOM 1769 N N . ALA A 1 229 ? -6.486 -1.095 19.013 1.00 70.69 229 ALA A N 1
ATOM 1770 C CA . ALA A 1 229 ? -5.691 -1.502 20.165 1.00 70.69 229 ALA A CA 1
ATOM 1771 C C . ALA A 1 229 ? -6.491 -1.389 21.482 1.00 70.69 229 ALA A C 1
ATOM 1773 O O . ALA A 1 229 ? -7.431 -0.602 21.603 1.00 70.69 229 ALA A O 1
ATOM 1774 N N . GLU A 1 230 ? -6.166 -2.243 22.456 1.00 57.59 230 GLU A N 1
ATOM 1775 C CA . GLU A 1 230 ? -6.735 -2.192 23.811 1.00 57.59 230 GLU A CA 1
ATOM 1776 C C . GLU A 1 230 ? -5.950 -1.212 24.692 1.00 57.59 230 GLU A C 1
ATOM 1778 O O . GLU A 1 230 ? -4.732 -1.355 24.834 1.00 57.59 230 GLU A O 1
ATOM 1783 N N . ASP A 1 231 ? -6.668 -0.302 25.354 1.00 51.66 231 ASP A N 1
ATOM 1784 C CA . ASP A 1 231 ? -6.207 0.352 26.580 1.00 51.66 231 ASP A CA 1
ATOM 1785 C C . ASP A 1 231 ? -6.577 -0.579 27.748 1.00 51.66 231 ASP A C 1
ATOM 1787 O O . ASP A 1 231 ? -7.730 -0.616 28.181 1.00 51.66 231 ASP A O 1
ATOM 1791 N N . ARG A 1 232 ? -5.627 -1.388 28.223 1.00 42.00 232 ARG A N 1
ATOM 1792 C CA . ARG A 1 232 ? -5.750 -2.104 29.503 1.00 42.00 232 ARG A CA 1
ATOM 1793 C C . ARG A 1 232 ? -4.766 -1.556 30.514 1.00 42.00 232 ARG A C 1
ATOM 1795 O O . ARG A 1 232 ? -3.568 -1.475 30.155 1.00 42.00 232 ARG A O 1
#

Sequence (232 aa):
MLGSVLVISLNVGILLGFVLGNSLSYFTVPIVMLVAPILFVVSTCFLPETPYCLLKQNRIEKAELSLMFYRGVDGHFQKTDDFRKEFEQLKKLSLVAKDPFEHKLNWRDFFNIISLAQGTAIGWLSPFLPLLVSANAPLEAGPVTDIQATWIASLLCVGAIFGTVIFGWSADKFGRKFSLCMAAIPLLGFWACVAFGGYVELLYLGRVLAGLGAAGVFLLVPLYITEIAEDR

InterPro domains:
  IPR005828 Major facilitator, sugar transporter-like [PF00083] (2-128)
  IPR005828 Major facilitator, sugar transporter-like [PF00083] (145-230)
  IPR020846 Major facilitator superfamily domain [PS50850] (112-232)
  IPR036259 MFS transporter superfamily [G3DSA:1.20.1250.20] (1-113)
  IPR036259 MFS transporter superfamily [G3DSA:1.20.1250.20] (114-232)
  IPR036259 MFS transporter superfamily [SSF103473] (4-133)
  IPR036259 MFS transporter superfamily [SSF103473] (103-230)
  IPR050549 Major Facilitator Superfamily Trehalose Transporter [PTHR48021] (113-231)